Protein AF-A0A319ENQ8-F1 (afdb_monomer_lite)

Radius of gyration: 25.66 Å; chains: 1; bounding box: 66×49×74 Å

pLDDT: mean 70.62, std 22.31, range [26.94, 97.75]

Foldseek 3Di:
DDDDPDPFLAFAQQWFAALLQAIEGDDPCSSPADVFDKWKFFAADPDAVVVVLVVVDLPPADQDDDDPLGVDDYDPRMFMWTFFFFFASDADDPVLLHRDQFPWFRRSDDDPPHNYHYHDPSGDTWTKIWTAEQDADPVATWIWTFDDADPVSRGTHTHTDDRSRTGGGRQLAGGDRHSVCRVVSSSVSRRCVRHPPSVPDPDDDDDDDDDDDDPPDPVVVVVVVVVVVVVVPPPDLDPVSVVVVVVVLCVVLVNQKDKDWPPDDPPDRTDIFIFHARDDVPDDDDGWGFDDDPDDDTDTDDDDDD

Organism: Aspergillus sclerotiicarbonarius (strain CBS 121057 / IBT 28362) (NCBI:txid1448318)

Secondary structure (DSSP, 8-state):
---------PPPTTEEE-TTS-EEEPPHHHHSS-SSEEEEEEPEESS-HHHHHHHH-TT---S-S--GGGGSPP-TTEEEEEEEEEE-SSPPPTTTT-----SS-TTS---TTS-EEPPBTTBPPEEEEEE-BSS--TT---EEEEEEE-TTT-PEEEEEE-GGG-EE-GGG-----SHHHHHHHHHHHHHHHHBTT-TT-----------PPPP--HHHHHHHHHHHHHHTGGG--SHHHHHHHHHHHHHHTTT-EEEEE----TTS---EEEEE----TT---PPPEEE--SSS--EEEPPPP-

Structure (mmCIF, N/CA/C/O backbone):
data_AF-A0A319ENQ8-F1
#
_entry.id   AF-A0A319ENQ8-F1
#
loop_
_atom_site.group_PDB
_atom_site.id
_atom_site.type_symbol
_atom_site.label_atom_id
_atom_site.label_alt_id
_atom_site.label_comp_id
_atom_site.label_asym_id
_atom_site.label_entity_id
_atom_site.label_seq_id
_atom_site.pdbx_PDB_ins_code
_atom_site.Cartn_x
_atom_site.Cartn_y
_atom_site.Cartn_z
_atom_site.occupancy
_atom_site.B_iso_or_equiv
_atom_site.auth_seq_id
_atom_site.auth_comp_id
_atom_site.auth_asym_id
_atom_site.auth_atom_id
_atom_site.pdbx_PDB_model_num
ATOM 1 N N . MET A 1 1 ? -34.001 20.983 17.537 1.00 36.28 1 MET A N 1
ATOM 2 C CA . MET A 1 1 ? -32.727 20.258 17.738 1.00 36.28 1 MET A CA 1
ATOM 3 C C . MET A 1 1 ? -32.169 19.945 16.361 1.00 36.28 1 MET A C 1
ATOM 5 O O . MET A 1 1 ? -32.690 19.062 15.696 1.00 36.28 1 MET A O 1
ATOM 9 N N . ASN A 1 2 ? -31.210 20.742 15.888 1.00 31.42 2 ASN A N 1
ATOM 10 C CA . ASN A 1 2 ? -30.651 20.592 14.545 1.00 31.42 2 ASN A CA 1
ATOM 11 C C . ASN A 1 2 ? -29.557 19.522 14.578 1.00 31.42 2 ASN A C 1
ATOM 13 O O . ASN A 1 2 ? -28.539 19.697 15.246 1.00 31.42 2 ASN A O 1
ATOM 17 N N . ALA A 1 3 ? -29.782 18.409 13.880 1.00 35.19 3 ALA A N 1
ATOM 18 C CA . ALA A 1 3 ? -28.740 17.433 13.605 1.00 35.19 3 ALA A CA 1
ATOM 19 C C . ALA A 1 3 ? -27.663 18.108 12.744 1.00 35.19 3 ALA A C 1
ATOM 21 O O . ALA A 1 3 ? -27.962 18.618 11.665 1.00 35.19 3 ALA A O 1
ATOM 22 N N . SER A 1 4 ? -26.422 18.148 13.236 1.00 30.72 4 SER A N 1
ATOM 23 C CA . SER A 1 4 ? -25.284 18.604 12.435 1.00 30.72 4 SER A CA 1
ATOM 24 C C . SER A 1 4 ? -25.165 17.737 11.176 1.00 30.72 4 SER A C 1
ATOM 26 O O . SER A 1 4 ? -25.165 16.507 11.298 1.00 30.72 4 SER A O 1
ATOM 28 N N . PRO A 1 5 ? -25.053 18.335 9.978 1.00 39.69 5 PRO A N 1
ATOM 29 C CA . PRO A 1 5 ? -24.856 17.589 8.749 1.00 39.69 5 PRO A CA 1
ATOM 30 C C . PRO A 1 5 ? -23.445 17.003 8.789 1.00 39.69 5 PRO A C 1
ATOM 32 O O . PRO A 1 5 ? -22.471 17.745 8.819 1.00 39.69 5 PRO A O 1
ATOM 35 N N . PHE A 1 6 ? -23.364 15.675 8.887 1.00 42.53 6 PHE A N 1
ATOM 36 C CA . PHE A 1 6 ? -22.196 14.818 8.660 1.00 42.53 6 PHE A CA 1
ATOM 37 C C . PHE A 1 6 ? -20.863 15.557 8.467 1.00 42.53 6 PHE A C 1
ATOM 39 O O . PHE A 1 6 ? -20.368 15.693 7.348 1.00 42.53 6 PHE A O 1
ATOM 46 N N . GLY A 1 7 ? -20.248 15.990 9.572 1.00 47.06 7 GLY A N 1
ATOM 47 C CA . GLY A 1 7 ? -18.825 16.304 9.558 1.00 47.06 7 GLY A CA 1
ATOM 48 C C . GLY A 1 7 ? -18.102 15.053 9.073 1.00 47.06 7 GLY A C 1
ATOM 49 O O . GLY A 1 7 ? -18.253 13.990 9.680 1.00 47.06 7 GLY A O 1
ATOM 50 N N . ALA A 1 8 ? -17.402 15.146 7.940 1.00 59.88 8 ALA A N 1
ATOM 51 C CA . ALA A 1 8 ? -16.636 14.031 7.402 1.00 59.88 8 ALA A CA 1
ATOM 52 C C . ALA A 1 8 ? -15.743 13.490 8.524 1.00 59.88 8 ALA A C 1
ATOM 54 O O . ALA A 1 8 ? -14.913 14.221 9.065 1.00 59.88 8 ALA A O 1
ATOM 55 N N . ALA A 1 9 ? -15.983 12.246 8.941 1.00 70.81 9 ALA A N 1
ATOM 56 C CA . ALA A 1 9 ? -15.353 11.715 10.138 1.00 70.81 9 ALA A CA 1
ATOM 57 C C . ALA A 1 9 ? -13.827 11.710 9.960 1.00 70.81 9 ALA A C 1
ATOM 59 O O . ALA A 1 9 ? -13.297 11.004 9.096 1.00 70.81 9 ALA A O 1
ATOM 60 N N . VAL A 1 10 ? -13.140 12.525 10.764 1.00 87.19 10 VAL A N 1
ATOM 61 C CA . VAL A 1 10 ? -11.690 12.720 10.682 1.00 87.19 10 VAL A CA 1
ATOM 62 C C . VAL A 1 10 ? -10.995 11.397 10.994 1.00 87.19 10 VAL A C 1
ATOM 64 O O . VAL A 1 10 ? -11.241 10.776 12.027 1.00 87.19 10 VAL A O 1
ATOM 67 N N . GLN A 1 11 ? -10.146 10.942 10.074 1.00 92.56 11 GLN A N 1
ATOM 68 C CA . GLN A 1 11 ? -9.366 9.719 10.244 1.00 92.56 11 GLN A CA 1
ATOM 69 C C . GLN A 1 11 ? -8.150 9.998 11.138 1.00 92.56 11 GLN A C 1
ATOM 71 O O . GLN A 1 11 ? -7.450 10.993 10.948 1.00 92.56 11 GLN A O 1
ATOM 76 N N . LEU A 1 12 ? -7.872 9.098 12.083 1.00 93.25 12 LEU A N 1
ATOM 77 C CA . LEU A 1 12 ? -6.692 9.151 12.943 1.00 93.25 12 LEU A CA 1
ATOM 78 C C . LEU A 1 12 ? -5.420 9.029 12.098 1.00 93.25 12 LEU A C 1
ATOM 80 O O . LEU A 1 12 ? -5.236 8.015 11.424 1.00 93.25 12 LEU A O 1
ATOM 84 N N . GLN A 1 13 ? -4.561 10.046 12.161 1.00 94.50 13 GLN A N 1
ATOM 85 C CA . GLN A 1 13 ? -3.322 10.136 11.378 1.00 94.50 13 GLN A CA 1
ATOM 86 C C . GLN A 1 13 ? -2.173 9.327 11.996 1.00 94.50 13 GLN A C 1
ATOM 88 O O . GLN A 1 13 ? -1.357 8.774 11.271 1.00 94.50 13 GLN A O 1
ATOM 93 N N . ASP A 1 14 ? -2.154 9.173 13.324 1.00 95.44 14 ASP A N 1
ATOM 94 C CA . ASP A 1 14 ? -1.111 8.427 14.052 1.00 95.44 14 ASP A CA 1
ATOM 95 C C . ASP A 1 14 ? -1.234 6.898 13.935 1.00 95.44 14 ASP A C 1
ATOM 97 O O . ASP A 1 14 ? -0.433 6.152 14.506 1.00 95.44 14 ASP A O 1
ATOM 101 N N . TYR A 1 15 ? -2.258 6.423 13.225 1.00 95.94 15 TYR A N 1
ATOM 102 C CA . TYR A 1 15 ? -2.591 5.012 13.105 1.00 95.94 15 TYR A CA 1
ATOM 103 C C . TYR A 1 15 ? -2.879 4.633 11.654 1.00 95.94 15 TYR A C 1
ATOM 105 O O . TYR A 1 15 ? -3.560 5.343 10.909 1.00 95.94 15 TYR A O 1
ATOM 113 N N . ALA A 1 16 ? -2.427 3.444 11.281 1.00 96.06 16 ALA A N 1
ATOM 114 C CA . ALA A 1 16 ? -2.888 2.746 10.095 1.00 96.06 16 ALA A CA 1
ATOM 115 C C . ALA A 1 16 ? -3.881 1.647 10.491 1.00 96.06 16 ALA A C 1
ATOM 117 O O . ALA A 1 16 ? -3.827 1.131 11.607 1.00 96.06 16 ALA A O 1
ATOM 118 N N . PHE A 1 17 ? -4.804 1.294 9.598 1.00 95.25 17 PHE A N 1
ATOM 119 C CA . PHE A 1 17 ? -5.836 0.298 9.897 1.00 95.25 17 PHE A CA 1
ATOM 120 C C . PHE A 1 17 ? -5.967 -0.734 8.793 1.00 95.25 17 PHE A C 1
ATOM 122 O O . PHE A 1 17 ? -5.908 -0.395 7.613 1.00 95.25 17 PHE A O 1
ATOM 129 N N . THR A 1 18 ? -6.213 -1.983 9.175 1.00 95.06 18 THR A N 1
ATOM 130 C CA . THR A 1 18 ? -6.628 -3.011 8.220 1.00 95.06 18 THR A CA 1
ATOM 131 C C . THR A 1 18 ? -8.081 -2.833 7.812 1.00 95.06 18 THR A C 1
ATOM 133 O O . THR A 1 18 ? -8.891 -2.247 8.541 1.00 95.06 18 THR A O 1
ATOM 136 N N . VAL A 1 19 ? -8.456 -3.432 6.679 1.00 93.00 19 VAL A N 1
ATOM 137 C CA . VAL A 1 19 ? -9.868 -3.545 6.280 1.00 93.00 19 VAL A CA 1
ATOM 138 C C . VAL A 1 19 ? -10.697 -4.306 7.308 1.00 93.00 19 VAL A C 1
ATOM 140 O O . VAL A 1 19 ? -11.909 -4.141 7.311 1.00 93.00 19 VAL A O 1
ATOM 143 N N . GLY A 1 20 ? -10.075 -5.088 8.200 1.00 90.56 20 GLY A N 1
ATOM 144 C CA . GLY A 1 20 ? -10.711 -5.774 9.327 1.00 90.56 20 GLY A CA 1
ATOM 145 C C . GLY A 1 20 ? -10.953 -4.887 10.552 1.00 90.56 20 GLY A C 1
ATOM 146 O O . GLY A 1 20 ? -11.823 -5.212 11.354 1.00 90.56 20 GLY A O 1
ATOM 147 N N . GLY A 1 21 ? -10.296 -3.726 10.653 1.00 90.69 21 GLY A N 1
ATOM 148 C CA . GLY A 1 21 ? -10.431 -2.795 11.781 1.00 90.69 21 GLY A CA 1
ATOM 149 C C . GLY A 1 21 ? -9.363 -2.950 12.868 1.00 90.69 21 GLY A C 1
ATOM 150 O O . GLY A 1 21 ? -9.523 -2.403 13.957 1.00 90.69 21 GLY A O 1
ATOM 151 N N . VAL A 1 22 ? -8.278 -3.676 12.586 1.00 91.50 22 VAL A N 1
ATOM 152 C CA . VAL A 1 22 ? -7.098 -3.743 13.462 1.00 91.50 22 VAL A CA 1
ATOM 153 C C . VAL A 1 22 ? -6.257 -2.493 13.231 1.00 91.50 22 VAL A C 1
ATOM 155 O O . VAL A 1 22 ? -6.009 -2.131 12.082 1.00 91.50 22 VAL A O 1
ATOM 158 N N . ALA A 1 23 ? -5.824 -1.842 14.305 1.00 93.69 23 ALA A N 1
ATOM 159 C CA . ALA A 1 23 ? -4.981 -0.657 14.243 1.00 93.69 23 ALA A CA 1
ATOM 160 C C . ALA A 1 23 ? -3.498 -1.031 14.358 1.00 93.69 23 ALA A C 1
ATOM 162 O O . ALA A 1 23 ? -3.132 -1.948 15.093 1.00 93.69 23 ALA A O 1
ATOM 163 N N . TYR A 1 24 ? -2.641 -0.274 13.688 1.00 94.44 24 TYR A N 1
ATOM 164 C CA . TYR A 1 24 ? -1.196 -0.268 13.873 1.00 94.44 24 TYR A CA 1
ATOM 165 C C . TYR A 1 24 ? -0.763 1.161 14.177 1.00 94.44 24 TYR A C 1
ATOM 167 O O . TYR A 1 24 ? -1.067 2.078 13.411 1.00 94.44 24 TYR A O 1
ATOM 175 N N . ARG A 1 25 ? -0.095 1.361 15.314 1.00 95.19 25 ARG A N 1
ATOM 176 C CA . ARG A 1 25 ? 0.450 2.663 15.703 1.00 95.19 25 ARG A CA 1
ATOM 177 C C . ARG A 1 25 ? 1.664 2.970 14.832 1.00 95.19 25 ARG A C 1
ATOM 179 O O . ARG A 1 25 ? 2.559 2.142 14.724 1.00 95.19 25 ARG A O 1
ATOM 186 N N . LEU A 1 26 ? 1.691 4.149 14.221 1.00 93.69 26 LEU A N 1
ATOM 187 C CA . LEU A 1 26 ? 2.782 4.547 13.339 1.00 93.69 26 LEU A CA 1
ATOM 188 C C . LEU A 1 26 ? 4.009 5.021 14.125 1.00 93.69 26 LEU A C 1
ATOM 190 O O . LEU A 1 26 ? 3.883 5.736 15.122 1.00 93.69 26 LEU A O 1
ATOM 194 N N . ASP A 1 27 ? 5.188 4.653 13.630 1.00 90.62 27 ASP A N 1
ATOM 195 C CA . ASP A 1 27 ? 6.467 5.252 14.012 1.00 90.62 27 ASP A CA 1
ATOM 196 C C . ASP A 1 27 ? 6.566 6.700 13.514 1.00 90.62 27 ASP A C 1
ATOM 198 O O . ASP A 1 27 ? 5.915 7.082 12.539 1.00 90.62 27 ASP A O 1
ATOM 202 N N . ASP A 1 28 ? 7.413 7.516 14.140 1.00 89.19 28 ASP A N 1
ATOM 203 C CA . ASP A 1 28 ? 7.519 8.941 13.794 1.00 89.19 28 ASP A CA 1
ATOM 204 C C . ASP A 1 28 ? 7.990 9.169 12.348 1.00 89.19 28 ASP A C 1
ATOM 206 O O . ASP A 1 28 ? 7.490 10.071 11.674 1.00 89.19 28 ASP A O 1
ATOM 210 N N . CYS A 1 29 ? 8.843 8.286 11.814 1.00 87.06 29 CYS A N 1
ATOM 211 C CA . CYS A 1 29 ? 9.248 8.320 10.406 1.00 87.06 29 CYS A CA 1
ATOM 212 C C . CYS A 1 29 ? 8.076 8.083 9.434 1.00 87.06 29 CYS A C 1
ATOM 214 O O . CYS A 1 29 ? 8.075 8.621 8.328 1.00 87.06 29 CYS A O 1
ATOM 216 N N . LEU A 1 30 ? 7.060 7.316 9.846 1.00 90.31 30 LEU A N 1
ATOM 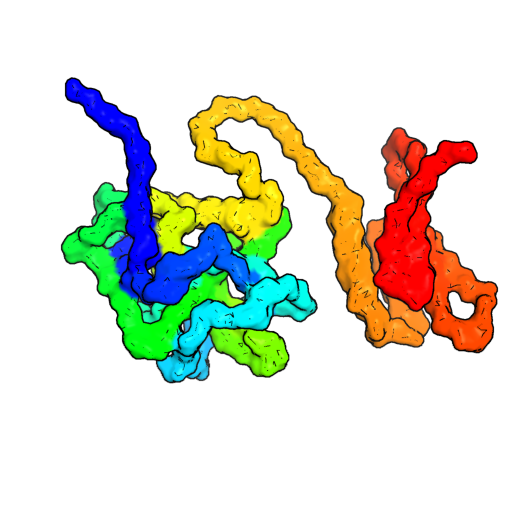217 C CA . LEU A 1 30 ? 5.849 7.058 9.064 1.00 90.31 30 LEU A CA 1
ATOM 218 C C . LEU A 1 30 ? 4.833 8.191 9.184 1.00 90.31 30 LEU A C 1
ATOM 220 O O . LEU A 1 30 ? 4.076 8.417 8.244 1.00 90.31 30 LEU A O 1
ATOM 224 N N . LYS A 1 31 ? 4.805 8.896 10.320 1.00 90.44 31 LYS A N 1
ATOM 225 C CA . LYS A 1 31 ? 3.931 10.062 10.529 1.00 90.44 31 LYS A CA 1
ATOM 226 C C . LYS A 1 31 ? 4.393 11.279 9.733 1.00 90.44 31 LYS A C 1
ATOM 228 O O . LYS A 1 31 ? 3.566 12.023 9.224 1.00 90.44 31 LYS A O 1
ATOM 233 N N . GLN A 1 32 ? 5.706 11.475 9.627 1.00 88.25 32 GLN A N 1
ATOM 234 C CA . GLN A 1 32 ? 6.315 12.639 8.970 1.00 88.25 32 GLN A CA 1
ATOM 235 C C . GLN A 1 32 ? 6.523 12.455 7.460 1.00 88.25 32 GLN A C 1
ATOM 237 O O . GLN A 1 32 ? 7.103 13.315 6.798 1.00 88.25 32 GLN A O 1
ATOM 242 N N . ARG A 1 33 ? 6.089 11.325 6.898 1.00 89.81 33 ARG A N 1
ATOM 243 C CA . ARG A 1 33 ? 6.260 11.039 5.473 1.00 89.81 33 ARG A CA 1
ATOM 244 C C . ARG A 1 33 ? 5.483 12.047 4.600 1.00 89.81 33 ARG A C 1
ATOM 246 O O . ARG A 1 33 ? 4.416 12.518 5.002 1.00 89.81 33 ARG A O 1
ATOM 253 N N . PRO A 1 34 ? 5.935 12.306 3.362 1.00 90.25 34 PRO A N 1
ATOM 254 C CA . PRO A 1 34 ? 5.147 13.070 2.400 1.00 90.25 34 PRO A CA 1
ATOM 255 C C . PRO A 1 34 ? 3.846 12.339 2.028 1.00 90.25 34 PRO A C 1
ATOM 257 O O . PRO A 1 34 ? 3.761 11.107 2.069 1.00 90.25 34 PRO A O 1
ATOM 260 N N . THR A 1 35 ? 2.827 13.109 1.646 1.00 89.56 35 THR A N 1
ATOM 261 C CA . THR A 1 35 ? 1.536 12.590 1.172 1.00 89.56 35 THR A CA 1
ATOM 262 C C . THR A 1 35 ? 1.168 13.255 -0.163 1.00 89.56 35 THR A C 1
ATOM 264 O O . THR A 1 35 ? 0.933 14.462 -0.165 1.00 89.56 35 THR A O 1
ATOM 267 N N . PRO A 1 36 ? 1.086 12.510 -1.285 1.00 90.75 36 PRO A N 1
ATOM 268 C CA . PRO A 1 36 ? 1.422 11.090 -1.419 1.00 90.75 36 PRO A CA 1
ATOM 269 C C . PRO A 1 36 ? 2.936 10.838 -1.315 1.00 90.75 36 PRO A C 1
ATOM 271 O O . PRO A 1 36 ? 3.750 11.680 -1.690 1.00 90.75 36 PRO A O 1
ATOM 274 N N . MET A 1 37 ? 3.319 9.651 -0.839 1.00 93.44 37 MET A N 1
ATOM 275 C CA . MET A 1 37 ? 4.702 9.176 -0.917 1.00 93.44 37 MET A CA 1
ATOM 276 C C . MET A 1 37 ? 4.864 8.324 -2.174 1.00 93.44 37 MET A C 1
ATOM 278 O O . MET A 1 37 ? 4.164 7.323 -2.342 1.00 93.44 37 MET A O 1
ATOM 282 N N . LEU A 1 38 ? 5.794 8.721 -3.039 1.00 94.94 38 LEU A N 1
ATOM 283 C CA . LEU A 1 38 ? 6.109 8.026 -4.283 1.00 94.94 38 LEU A CA 1
ATOM 284 C C . LEU A 1 38 ? 7.450 7.314 -4.159 1.00 94.94 38 LEU A C 1
ATOM 286 O O . LEU A 1 38 ? 8.387 7.864 -3.584 1.00 94.94 38 LEU A O 1
ATOM 290 N N . VAL A 1 39 ? 7.531 6.108 -4.713 1.00 95.56 39 VAL A N 1
ATOM 291 C CA . VAL A 1 39 ? 8.753 5.298 -4.718 1.00 95.56 39 VAL A CA 1
ATOM 292 C C . VAL A 1 39 ? 8.910 4.579 -6.051 1.00 95.56 39 VAL A C 1
ATOM 294 O O . VAL A 1 39 ? 7.933 4.124 -6.645 1.00 95.56 39 VAL A O 1
ATOM 297 N N . THR A 1 40 ? 10.146 4.447 -6.504 1.00 96.06 40 THR A N 1
ATOM 298 C CA . THR A 1 40 ? 10.532 3.587 -7.619 1.00 96.06 40 THR A CA 1
ATOM 299 C C . THR A 1 40 ? 11.090 2.285 -7.063 1.00 96.06 40 THR A C 1
ATOM 301 O O . THR A 1 40 ? 11.927 2.286 -6.164 1.00 96.06 40 THR A O 1
ATOM 304 N N . ALA A 1 41 ? 10.600 1.165 -7.582 1.00 95.88 41 ALA A N 1
ATOM 305 C CA . ALA A 1 41 ? 11.016 -0.171 -7.179 1.00 95.88 41 ALA A CA 1
ATOM 306 C C . ALA A 1 41 ? 11.130 -1.077 -8.412 1.00 95.88 41 ALA A C 1
ATOM 308 O O . ALA A 1 41 ? 10.707 -0.708 -9.513 1.00 95.88 41 ALA A O 1
ATOM 309 N N . SER A 1 42 ? 11.695 -2.270 -8.236 1.00 93.81 42 SER A N 1
ATOM 310 C CA . SER A 1 42 ? 11.680 -3.294 -9.281 1.00 93.81 42 SER A CA 1
ATOM 311 C C . SER A 1 42 ? 10.241 -3.603 -9.711 1.00 93.81 42 SER A C 1
ATOM 313 O O . SER A 1 42 ? 9.284 -3.449 -8.941 1.00 93.81 42 SER A O 1
ATOM 315 N N . SER A 1 43 ? 10.074 -4.030 -10.961 1.00 89.31 43 SER A N 1
ATOM 316 C CA . SER A 1 43 ? 8.775 -4.486 -11.460 1.00 89.31 43 SER A CA 1
ATOM 317 C C . SER A 1 43 ? 8.217 -5.624 -10.595 1.00 89.31 43 SER A C 1
ATOM 319 O O . SER A 1 43 ? 8.991 -6.331 -9.940 1.00 89.31 43 SER A O 1
ATOM 321 N N . PRO A 1 44 ? 6.886 -5.816 -10.578 1.00 88.00 44 PRO A N 1
ATOM 322 C CA . PRO A 1 44 ? 6.253 -6.836 -9.757 1.00 88.00 44 PRO A CA 1
ATOM 323 C C . PRO A 1 44 ? 6.852 -8.227 -9.963 1.00 88.00 44 PRO A C 1
ATOM 325 O O . PRO A 1 44 ? 6.945 -8.715 -11.089 1.00 88.00 44 PRO A O 1
ATOM 328 N N . SER A 1 45 ? 7.205 -8.879 -8.860 1.00 83.19 45 SER A N 1
ATOM 329 C CA . SER A 1 45 ? 7.576 -10.288 -8.842 1.00 83.19 45 SER A CA 1
ATOM 330 C C . SER A 1 45 ? 6.325 -11.166 -8.890 1.00 83.19 45 SER A C 1
ATOM 332 O O . SER A 1 45 ? 5.294 -10.847 -8.291 1.00 83.19 45 SER A O 1
ATOM 334 N N . SER A 1 46 ? 6.423 -12.307 -9.573 1.00 76.94 46 SER A N 1
ATOM 335 C CA . SER A 1 46 ? 5.403 -13.361 -9.529 1.00 76.94 46 SER A CA 1
ATOM 336 C C . SER A 1 46 ? 5.383 -14.110 -8.193 1.00 76.94 46 SER A C 1
ATOM 338 O O . SER A 1 46 ? 4.411 -14.801 -7.896 1.00 76.94 46 SER A O 1
ATOM 340 N N . THR A 1 47 ? 6.438 -13.991 -7.383 1.00 80.50 47 THR A N 1
ATOM 341 C CA . THR A 1 47 ? 6.547 -14.662 -6.085 1.00 80.50 47 THR A CA 1
ATOM 342 C C . THR A 1 47 ? 5.661 -13.973 -5.050 1.00 80.50 47 THR A C 1
ATOM 344 O O . THR A 1 47 ? 5.780 -12.766 -4.821 1.00 80.50 47 THR A O 1
ATOM 347 N N . SER A 1 48 ? 4.800 -14.737 -4.375 1.00 78.31 48 SER A N 1
ATOM 348 C CA . SER A 1 48 ? 3.981 -14.224 -3.271 1.00 78.31 48 SER A CA 1
ATOM 349 C C . SER A 1 48 ? 4.840 -13.720 -2.113 1.00 78.31 48 SER A C 1
ATOM 351 O O . SER A 1 48 ? 5.867 -14.318 -1.791 1.00 78.31 48 SER A O 1
ATOM 353 N N . TRP A 1 49 ? 4.386 -12.670 -1.432 1.00 81.00 49 TRP A N 1
ATOM 354 C CA . TRP A 1 49 ? 5.119 -12.088 -0.306 1.00 81.00 49 TRP A CA 1
ATOM 355 C C . TRP A 1 49 ? 5.283 -13.041 0.897 1.00 81.00 49 TRP A C 1
ATOM 357 O O . TRP A 1 49 ? 6.303 -12.978 1.575 1.00 81.00 49 TRP A O 1
ATOM 367 N N . THR A 1 50 ? 4.322 -13.942 1.149 1.00 77.31 50 THR A N 1
ATOM 368 C CA . THR A 1 50 ? 4.393 -14.936 2.237 1.00 77.31 50 THR A CA 1
ATOM 369 C C . THR A 1 50 ? 5.545 -15.908 2.024 1.00 77.31 50 THR A C 1
ATOM 371 O O . THR A 1 50 ? 6.396 -16.032 2.898 1.00 77.31 50 THR A O 1
ATOM 374 N N . ALA A 1 51 ? 5.631 -16.502 0.829 1.00 77.50 51 ALA A N 1
ATOM 375 C CA . ALA A 1 51 ? 6.755 -17.356 0.442 1.00 77.50 51 ALA A CA 1
ATOM 376 C C . ALA A 1 51 ? 8.096 -16.620 0.599 1.00 77.50 51 ALA A C 1
ATOM 378 O O . ALA A 1 51 ? 9.069 -17.175 1.100 1.00 77.50 51 ALA A O 1
ATOM 379 N N . ARG A 1 52 ? 8.139 -15.326 0.251 1.00 77.38 52 ARG A N 1
ATOM 380 C CA . ARG A 1 52 ? 9.360 -14.532 0.407 1.00 77.38 52 ARG A CA 1
ATOM 381 C C . ARG A 1 52 ? 9.735 -14.280 1.870 1.00 77.38 52 ARG A C 1
ATOM 383 O O . ARG A 1 52 ? 10.919 -14.252 2.192 1.00 77.38 52 ARG A O 1
ATOM 390 N N . LEU A 1 53 ? 8.766 -14.083 2.761 1.00 75.75 53 LEU A N 1
ATOM 391 C CA . LEU A 1 53 ? 9.042 -13.881 4.187 1.00 75.75 53 LEU A CA 1
ATOM 392 C C . LEU A 1 53 ? 9.648 -15.120 4.848 1.00 75.75 53 LEU A C 1
ATOM 394 O O . LEU A 1 53 ? 10.561 -14.977 5.661 1.00 75.75 53 LEU A O 1
ATOM 398 N N . GLU A 1 54 ? 9.182 -16.310 4.467 1.00 76.69 54 GLU A N 1
ATOM 399 C CA . GLU A 1 54 ? 9.748 -17.581 4.931 1.00 76.69 54 GLU A CA 1
ATOM 400 C C . GLU A 1 54 ? 11.222 -17.726 4.519 1.00 76.69 54 GLU A C 1
ATOM 402 O O . GLU A 1 54 ? 12.049 -18.157 5.320 1.00 76.69 54 GLU A O 1
ATOM 407 N N . GLU A 1 55 ? 11.582 -17.281 3.312 1.00 73.81 55 GLU A N 1
ATOM 408 C CA . GLU A 1 55 ? 12.965 -17.306 2.814 1.00 73.81 55 GLU A CA 1
ATOM 409 C C . GLU A 1 55 ? 13.882 -16.257 3.465 1.00 73.81 55 GLU A C 1
ATOM 411 O O . GLU A 1 55 ? 15.079 -16.484 3.652 1.00 73.81 55 GLU A O 1
ATOM 416 N N . VAL A 1 56 ? 13.355 -15.062 3.745 1.00 67.94 56 VAL A N 1
ATOM 417 C CA . VAL A 1 56 ? 14.155 -13.913 4.201 1.00 67.94 56 VAL A CA 1
ATOM 418 C C . VAL A 1 56 ? 14.458 -13.989 5.703 1.00 67.94 56 VAL A C 1
ATOM 420 O O . VAL A 1 56 ? 15.512 -13.503 6.126 1.00 67.94 56 VAL A O 1
ATOM 423 N N . GLY A 1 57 ? 13.595 -14.642 6.488 1.00 63.47 57 GLY A N 1
ATOM 424 C CA . GLY A 1 57 ? 13.740 -14.788 7.938 1.00 63.47 57 GLY A CA 1
ATOM 425 C C . GLY A 1 57 ? 13.486 -13.487 8.717 1.00 63.47 57 GLY A C 1
ATOM 426 O O . GLY A 1 57 ? 13.547 -12.382 8.177 1.00 63.47 57 GLY A O 1
ATOM 427 N N . SER A 1 58 ? 13.211 -13.607 10.022 1.00 60.31 58 SER A N 1
ATOM 428 C CA . SER A 1 58 ? 12.794 -12.508 10.919 1.00 60.31 58 SER A CA 1
ATOM 429 C C . SER A 1 58 ? 13.813 -11.372 11.115 1.00 60.31 58 SER A C 1
ATOM 431 O O . SER A 1 58 ? 13.475 -10.339 11.710 1.00 60.31 58 SER A O 1
ATOM 433 N N . ASP A 1 59 ? 15.052 -11.573 10.666 1.00 60.78 59 ASP A N 1
ATOM 434 C CA . ASP A 1 59 ? 16.221 -10.778 11.068 1.00 60.78 59 ASP A CA 1
ATOM 435 C C . ASP A 1 59 ? 16.669 -9.770 10.006 1.00 60.78 59 ASP A C 1
ATOM 437 O O . ASP A 1 59 ? 17.513 -8.919 10.270 1.00 60.78 59 ASP A O 1
ATOM 441 N N . LYS A 1 60 ? 16.062 -9.804 8.815 1.00 66.62 60 LYS A N 1
ATOM 442 C CA . LYS A 1 60 ? 16.352 -8.870 7.714 1.00 66.62 60 LYS A CA 1
ATOM 443 C C . LYS A 1 60 ? 15.294 -7.772 7.581 1.00 66.62 60 LYS A C 1
ATOM 445 O O . LYS A 1 60 ? 14.978 -7.340 6.471 1.00 66.62 60 LYS A O 1
ATOM 450 N N . ALA A 1 61 ? 14.730 -7.329 8.703 1.00 66.75 61 ALA A N 1
ATOM 451 C CA . ALA A 1 61 ? 13.815 -6.196 8.697 1.00 66.75 61 ALA A CA 1
ATOM 452 C C . ALA A 1 61 ? 14.528 -4.947 8.142 1.00 66.75 61 ALA A C 1
ATOM 454 O O . ALA A 1 61 ? 15.704 -4.721 8.446 1.00 66.75 61 ALA A O 1
ATOM 455 N N . PRO A 1 62 ? 13.855 -4.128 7.318 1.00 69.56 62 PRO A N 1
ATOM 456 C CA . PRO A 1 62 ? 14.455 -2.903 6.821 1.00 69.56 62 PRO A CA 1
ATOM 457 C C . PRO A 1 62 ? 14.777 -1.957 7.982 1.00 69.56 62 PRO A C 1
ATOM 459 O O . PRO A 1 62 ? 13.986 -1.781 8.907 1.00 69.56 62 PRO A O 1
ATOM 462 N N . THR A 1 63 ? 15.942 -1.320 7.906 1.00 64.69 63 THR A N 1
ATOM 463 C CA . THR A 1 63 ? 16.404 -0.334 8.895 1.00 64.69 63 THR A CA 1
ATOM 464 C C . THR A 1 63 ? 16.115 1.106 8.479 1.00 64.69 63 THR A C 1
ATOM 466 O O . THR A 1 63 ? 16.065 1.983 9.332 1.00 64.69 63 THR A O 1
ATOM 469 N N . ASN A 1 64 ? 15.861 1.345 7.185 1.00 74.44 64 ASN A N 1
ATOM 470 C CA . ASN A 1 64 ? 15.593 2.669 6.619 1.00 74.44 64 ASN A CA 1
ATOM 471 C C . ASN A 1 64 ? 14.288 2.684 5.813 1.00 74.44 64 ASN A C 1
ATOM 473 O O . ASN A 1 64 ? 14.077 1.821 4.957 1.00 74.44 64 ASN A O 1
ATOM 477 N N . PHE A 1 65 ? 13.449 3.695 6.064 1.00 75.38 65 PHE A N 1
ATOM 478 C CA . PHE A 1 65 ? 12.129 3.851 5.440 1.00 75.38 65 PHE A CA 1
ATOM 479 C C . PHE A 1 65 ? 12.150 4.586 4.088 1.00 75.38 65 PHE A C 1
ATOM 481 O O . PHE A 1 65 ? 11.351 4.279 3.204 1.00 75.38 65 PHE A O 1
ATOM 488 N N . SER A 1 66 ? 13.053 5.556 3.925 1.00 78.69 66 SER A N 1
ATOM 489 C CA . SER A 1 66 ? 13.246 6.319 2.687 1.00 78.69 66 SER A CA 1
ATOM 490 C C . SER A 1 66 ? 14.675 6.132 2.200 1.00 78.69 66 SER A C 1
ATOM 492 O O . SER A 1 66 ? 15.604 6.105 3.010 1.00 78.69 66 SER A O 1
ATOM 494 N N . ARG A 1 67 ? 14.838 5.973 0.886 1.00 83.19 67 ARG A N 1
ATOM 495 C CA . ARG A 1 67 ? 16.128 5.738 0.238 1.00 83.19 67 ARG A CA 1
ATOM 496 C C . ARG A 1 67 ? 16.272 6.662 -0.970 1.00 83.19 67 ARG A C 1
ATOM 498 O O . ARG A 1 67 ? 15.303 6.787 -1.720 1.00 83.19 67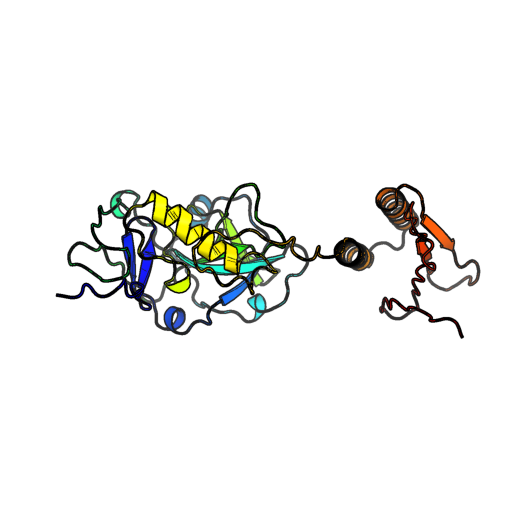 ARG A O 1
ATOM 505 N N . PRO A 1 68 ? 17.430 7.310 -1.172 1.00 86.50 68 PRO A N 1
ATOM 506 C CA . PRO A 1 68 ? 17.653 8.177 -2.329 1.00 86.50 68 PRO A CA 1
ATOM 507 C C . PRO A 1 68 ? 17.432 7.471 -3.673 1.00 86.50 68 PRO A C 1
ATOM 509 O O . PRO A 1 68 ? 16.877 8.060 -4.597 1.00 86.50 68 PRO A O 1
ATOM 512 N N . GLU A 1 69 ? 17.797 6.192 -3.770 1.00 89.62 69 GLU A N 1
ATOM 513 C CA . GLU A 1 69 ? 17.697 5.383 -4.990 1.00 89.62 69 GLU A CA 1
ATOM 514 C C . GLU A 1 69 ? 16.247 5.207 -5.463 1.00 89.62 69 GLU A C 1
ATOM 516 O O . GLU A 1 69 ? 15.983 5.074 -6.655 1.00 89.62 69 GLU A O 1
ATOM 521 N N . GLU A 1 70 ? 15.289 5.259 -4.539 1.00 92.25 70 GLU A N 1
ATOM 522 C CA . GLU A 1 70 ? 13.864 5.073 -4.822 1.00 92.25 70 GLU A CA 1
ATOM 523 C C . GLU A 1 70 ? 13.168 6.373 -5.251 1.00 92.25 70 GLU A C 1
ATOM 525 O O . GLU A 1 70 ? 11.990 6.347 -5.600 1.00 92.25 70 GLU A O 1
ATOM 530 N N . GLN A 1 71 ? 13.864 7.515 -5.222 1.00 90.00 71 GLN A N 1
ATOM 531 C CA . GLN A 1 71 ? 13.292 8.827 -5.558 1.00 90.00 71 GLN A CA 1
ATOM 532 C C . GLN A 1 71 ? 13.384 9.156 -7.057 1.00 90.00 71 GLN A C 1
ATOM 534 O O . GLN A 1 71 ? 12.772 10.120 -7.518 1.00 90.00 71 GLN A O 1
ATOM 539 N N . GLY A 1 72 ? 14.143 8.366 -7.823 1.00 88.25 72 GLY A N 1
ATOM 540 C CA . GLY A 1 72 ? 14.348 8.564 -9.257 1.00 88.25 72 GLY A CA 1
ATOM 541 C C . GLY A 1 72 ? 13.156 8.153 -10.126 1.00 88.25 72 GLY A C 1
ATOM 542 O O . GLY A 1 72 ? 12.215 7.500 -9.674 1.00 88.25 72 GLY A O 1
ATOM 543 N N . ASN A 1 73 ? 13.209 8.512 -11.410 1.00 89.75 73 ASN A N 1
ATOM 544 C CA . ASN A 1 73 ? 12.269 7.999 -12.408 1.00 89.75 73 ASN A CA 1
ATOM 545 C C . ASN A 1 73 ? 12.546 6.512 -12.698 1.00 89.75 73 ASN A C 1
ATOM 547 O O . ASN A 1 73 ? 13.710 6.108 -12.682 1.00 89.75 73 ASN A O 1
ATOM 551 N N . PRO A 1 74 ? 11.508 5.702 -12.978 1.00 93.06 74 PRO A N 1
ATOM 552 C CA . PRO A 1 74 ? 11.693 4.284 -13.261 1.00 93.06 74 PRO A CA 1
ATOM 553 C C . PRO A 1 74 ? 12.491 4.075 -14.553 1.00 93.06 74 PRO A C 1
ATOM 555 O O . PRO A 1 74 ? 12.151 4.626 -15.599 1.00 93.06 74 PRO A O 1
ATOM 558 N N . GLY A 1 75 ? 13.544 3.263 -14.469 1.00 91.56 75 GLY A N 1
ATOM 559 C CA . GLY A 1 75 ? 14.279 2.732 -15.615 1.00 91.56 75 GLY A CA 1
ATOM 560 C C . GLY A 1 75 ? 13.707 1.407 -16.135 1.00 91.56 75 GLY A C 1
ATOM 561 O O . GLY A 1 75 ? 12.617 0.974 -15.758 1.00 91.56 75 GLY A O 1
ATOM 562 N N . TYR A 1 76 ? 14.473 0.724 -16.991 1.00 89.50 76 TYR A N 1
ATOM 563 C CA . TYR A 1 76 ? 14.083 -0.585 -17.523 1.00 89.50 76 TYR A CA 1
ATOM 564 C C . TYR A 1 76 ? 13.894 -1.617 -16.403 1.00 89.50 76 TYR A C 1
ATOM 566 O O . TYR A 1 76 ? 14.730 -1.747 -15.508 1.00 89.50 76 TYR A O 1
ATOM 574 N N . GLY A 1 77 ? 12.783 -2.357 -16.452 1.00 90.44 77 GLY A N 1
ATOM 575 C CA . GLY A 1 77 ? 12.439 -3.348 -15.430 1.00 90.44 77 GLY A CA 1
ATOM 576 C C . GLY A 1 77 ? 12.029 -2.747 -14.081 1.00 90.44 77 GLY A C 1
ATOM 577 O O . GLY A 1 77 ? 11.857 -3.492 -13.116 1.00 90.44 77 GLY A O 1
ATOM 578 N N . GLN A 1 78 ? 11.821 -1.433 -13.994 1.00 94.50 78 GLN A N 1
ATOM 579 C CA . GLN A 1 78 ? 11.379 -0.734 -12.788 1.00 94.50 78 GLN A CA 1
ATOM 580 C C . GLN A 1 78 ? 9.996 -0.122 -13.005 1.00 94.50 78 GLN A C 1
ATOM 582 O O . GLN A 1 78 ? 9.575 0.127 -14.133 1.00 94.50 78 GLN A O 1
ATOM 587 N N . ALA A 1 79 ? 9.291 0.146 -11.913 1.00 94.50 79 ALA A N 1
ATOM 588 C CA . ALA A 1 79 ? 8.010 0.830 -11.945 1.00 94.50 79 ALA A CA 1
ATOM 589 C C . ALA A 1 79 ? 7.929 1.864 -10.824 1.00 94.50 79 ALA A C 1
ATOM 591 O O . ALA A 1 79 ? 8.607 1.758 -9.797 1.00 94.50 79 ALA A O 1
ATOM 592 N N . ARG A 1 80 ? 7.085 2.875 -11.039 1.00 95.88 80 ARG A N 1
ATOM 593 C CA . ARG A 1 80 ? 6.763 3.880 -10.030 1.00 95.88 80 ARG A CA 1
ATOM 594 C C . ARG A 1 80 ? 5.516 3.446 -9.275 1.00 95.88 80 ARG A C 1
ATOM 596 O O . ARG A 1 80 ? 4.550 2.972 -9.872 1.00 95.88 80 ARG A O 1
ATOM 603 N N . TYR A 1 81 ? 5.533 3.630 -7.968 1.00 96.81 81 TYR A N 1
ATOM 604 C CA . TYR A 1 81 ? 4.465 3.220 -7.078 1.00 96.81 81 TYR A CA 1
ATOM 605 C C . TYR A 1 81 ? 4.102 4.340 -6.105 1.00 96.81 81 TYR A C 1
ATOM 607 O O . TYR A 1 81 ? 4.930 5.188 -5.764 1.00 96.81 81 TYR A O 1
ATOM 615 N N . VAL A 1 82 ? 2.864 4.305 -5.621 1.00 96.56 82 VAL A N 1
ATOM 616 C CA . VAL A 1 82 ? 2.397 5.102 -4.486 1.00 96.56 82 VAL A CA 1
ATOM 617 C C . VAL A 1 82 ? 2.377 4.232 -3.232 1.00 96.56 82 VAL A C 1
ATOM 619 O O . VAL A 1 82 ? 1.886 3.103 -3.263 1.00 96.56 82 VAL A O 1
ATOM 622 N N . VAL A 1 83 ? 2.919 4.734 -2.122 1.00 96.88 83 VAL A N 1
ATOM 623 C CA . VAL A 1 83 ? 2.874 4.042 -0.827 1.00 96.88 83 VAL A CA 1
ATOM 624 C C . VAL A 1 83 ? 1.512 4.276 -0.180 1.00 96.88 83 VAL A C 1
ATOM 626 O O . VAL A 1 83 ? 1.119 5.417 0.067 1.00 96.88 83 VAL A O 1
ATOM 629 N N . VAL A 1 84 ? 0.797 3.186 0.102 1.00 97.75 84 VAL A N 1
ATOM 630 C CA . VAL A 1 84 ? -0.601 3.211 0.571 1.00 97.75 84 VAL A CA 1
ATOM 631 C C . VAL A 1 84 ? -0.772 2.757 2.017 1.00 97.75 84 VAL A C 1
ATOM 633 O O . VAL A 1 84 ? -1.804 2.998 2.648 1.00 97.75 84 VAL A O 1
ATOM 636 N N . GLY A 1 85 ? 0.241 2.091 2.559 1.00 97.12 85 GLY A N 1
ATOM 637 C CA . GLY A 1 85 ? 0.193 1.551 3.903 1.00 97.12 85 GLY A CA 1
ATOM 638 C C . GLY A 1 85 ? 1.452 0.786 4.257 1.00 97.12 85 GLY A C 1
ATOM 639 O O . GLY A 1 85 ? 2.493 0.905 3.603 1.00 97.12 85 GLY A O 1
ATOM 640 N N . VAL A 1 86 ? 1.334 -0.027 5.298 1.00 95.81 86 VAL A N 1
ATOM 641 C CA . VAL A 1 86 ? 2.419 -0.863 5.802 1.00 95.81 86 VAL A CA 1
ATOM 642 C C . VAL A 1 86 ? 1.928 -2.258 6.162 1.00 95.81 86 VAL A C 1
ATOM 644 O O . VAL A 1 86 ? 0.738 -2.478 6.391 1.00 95.81 86 VAL A O 1
ATOM 647 N N . VAL A 1 87 ? 2.860 -3.200 6.248 1.00 92.56 87 VAL A N 1
ATOM 648 C CA . VAL A 1 87 ? 2.645 -4.505 6.870 1.00 92.56 87 VAL A CA 1
ATOM 649 C C . VAL A 1 87 ? 3.758 -4.746 7.898 1.00 92.56 87 VAL A C 1
ATOM 651 O O . VAL A 1 87 ? 4.939 -4.645 7.554 1.00 92.56 87 VAL A O 1
ATOM 654 N N . PRO A 1 88 ? 3.426 -4.999 9.177 1.00 88.56 88 PRO A N 1
ATOM 655 C CA . PRO A 1 88 ? 4.417 -5.355 10.185 1.00 88.56 88 PRO A CA 1
ATOM 656 C C . PRO A 1 88 ? 5.224 -6.582 9.755 1.00 88.56 88 PRO A C 1
ATOM 658 O O . PRO A 1 88 ? 4.674 -7.520 9.185 1.00 88.56 88 PRO A O 1
ATOM 661 N N . PHE A 1 89 ? 6.528 -6.576 10.039 1.00 76.62 89 PHE A N 1
ATOM 662 C CA . PHE A 1 89 ? 7.424 -7.668 9.644 1.00 76.62 89 PHE A CA 1
ATOM 663 C C . PHE A 1 89 ? 7.067 -8.996 10.331 1.00 76.62 89 PHE A C 1
ATOM 665 O O . PHE A 1 89 ? 7.220 -10.067 9.751 1.00 76.62 89 PHE A O 1
ATOM 672 N N . SER A 1 90 ? 6.555 -8.932 11.563 1.00 70.69 90 SER A N 1
ATOM 673 C CA . SER A 1 90 ? 5.929 -10.073 12.224 1.00 70.69 90 SER A CA 1
ATOM 674 C C . SER A 1 90 ? 4.508 -10.248 11.700 1.00 70.69 90 SER A C 1
ATOM 676 O O . SER A 1 90 ? 3.615 -9.441 11.990 1.00 70.69 90 SER A O 1
ATOM 678 N N . LEU A 1 91 ? 4.297 -11.319 10.931 1.00 59.94 91 LEU A N 1
ATOM 679 C CA . LEU A 1 91 ? 2.958 -11.656 10.479 1.00 59.94 91 LEU A CA 1
ATOM 680 C C . LEU A 1 91 ? 2.071 -11.934 11.687 1.00 59.94 91 LEU A C 1
ATOM 682 O O . LEU A 1 91 ? 2.466 -12.695 12.572 1.00 59.94 91 LEU A O 1
ATOM 686 N N . PRO A 1 92 ? 0.873 -11.336 11.742 1.00 54.38 92 PRO A N 1
ATOM 687 C CA . PRO A 1 92 ? -0.198 -11.902 12.540 1.00 54.38 92 PRO A CA 1
ATOM 688 C C . PRO A 1 92 ? -0.333 -13.386 12.196 1.00 54.38 92 PRO A C 1
ATOM 690 O O . PRO A 1 92 ? -0.348 -13.732 11.015 1.00 54.38 92 PRO A O 1
ATOM 693 N N . SER A 1 93 ? -0.519 -14.254 13.187 1.00 55.19 93 SER A N 1
ATOM 694 C CA . SER A 1 93 ? -1.237 -15.491 12.881 1.00 55.19 93 SER A CA 1
ATOM 695 C C . SER A 1 93 ? -2.635 -15.104 12.371 1.00 55.19 93 SER A C 1
ATOM 697 O O . SER A 1 93 ? -3.199 -14.101 12.822 1.00 55.19 93 SER A O 1
ATOM 699 N N . ASP A 1 94 ? -3.218 -15.856 11.432 1.00 51.38 94 ASP A N 1
ATOM 700 C CA . ASP A 1 94 ? -4.542 -15.533 10.860 1.00 51.38 94 ASP A CA 1
ATOM 701 C C . ASP A 1 94 ? -5.633 -15.348 11.940 1.00 51.38 94 ASP A C 1
ATOM 703 O O . ASP A 1 94 ? -6.589 -14.592 11.760 1.00 51.38 94 ASP A O 1
ATOM 707 N N . GLN A 1 95 ? -5.452 -15.959 13.119 1.00 50.22 95 GLN A N 1
ATOM 708 C CA . GLN A 1 95 ? -6.303 -15.762 14.298 1.00 50.22 95 GLN A CA 1
ATOM 709 C C . GLN A 1 95 ? -6.305 -14.322 14.841 1.00 50.22 95 GLN A C 1
ATOM 711 O O . GLN A 1 95 ? -7.294 -13.868 15.426 1.00 50.22 95 GLN A O 1
ATOM 716 N N . GLU A 1 96 ? -5.225 -13.566 14.666 1.00 57.38 96 GLU A N 1
ATOM 717 C CA . GLU A 1 96 ? -5.079 -12.234 15.251 1.00 57.38 96 GLU A CA 1
ATOM 718 C C . GLU A 1 96 ? -5.742 -11.130 14.419 1.00 57.38 96 GLU A C 1
ATOM 720 O O . GLU A 1 96 ? -6.140 -10.108 14.990 1.00 57.38 96 GLU A O 1
ATOM 725 N N . LEU A 1 97 ? -5.924 -11.352 13.112 1.00 61.03 97 LEU A N 1
ATOM 726 C CA . LEU A 1 97 ? -6.540 -10.411 12.163 1.00 61.03 97 LEU A CA 1
ATOM 727 C C . LEU A 1 97 ? -8.067 -10.501 12.077 1.00 61.03 97 LEU A C 1
ATOM 729 O O . LEU A 1 97 ? -8.669 -9.800 11.262 1.00 61.03 97 LEU A O 1
ATOM 733 N N . GLY A 1 98 ? -8.690 -11.338 12.913 1.00 57.44 98 GLY A N 1
ATOM 734 C CA . GLY A 1 98 ? -10.135 -11.545 12.927 1.00 57.44 98 GLY A CA 1
ATOM 735 C C . GLY A 1 98 ? -10.932 -10.240 12.812 1.00 57.44 98 GLY A C 1
ATOM 736 O O . GLY A 1 98 ? -10.663 -9.258 13.506 1.00 57.44 98 GLY A O 1
ATOM 737 N N . ALA A 1 99 ? -11.919 -10.249 11.918 1.00 61.53 99 ALA A N 1
ATOM 738 C CA . ALA A 1 99 ? -12.785 -9.116 11.633 1.00 61.53 99 ALA A CA 1
ATOM 739 C C . ALA A 1 99 ? -13.500 -8.617 12.896 1.00 61.53 99 ALA A C 1
ATOM 741 O O . ALA A 1 99 ? -14.355 -9.309 13.454 1.00 61.53 99 ALA A O 1
ATOM 742 N N . THR A 1 100 ? -13.228 -7.382 13.315 1.00 61.53 100 THR A N 1
ATOM 743 C CA . THR A 1 100 ? -14.031 -6.727 14.348 1.00 61.53 100 THR A CA 1
ATOM 744 C C . THR A 1 100 ? -15.287 -6.139 13.711 1.00 61.53 100 THR A C 1
ATOM 746 O O . THR A 1 100 ? -15.242 -5.280 12.823 1.00 61.53 100 THR A O 1
ATOM 749 N N . LYS A 1 101 ? -16.456 -6.604 14.170 1.00 60.34 101 LYS A N 1
ATOM 750 C CA . LYS A 1 101 ? -17.737 -5.953 13.870 1.00 60.34 101 LYS A CA 1
ATOM 751 C C . LYS A 1 101 ? -17.753 -4.598 14.581 1.00 60.34 101 LYS A C 1
ATOM 753 O O . LYS A 1 101 ? -18.063 -4.523 15.764 1.00 60.34 101 LYS A O 1
ATOM 758 N N . SER A 1 102 ? -17.392 -3.537 13.868 1.00 61.97 102 SER A N 1
ATOM 759 C CA . SER A 1 102 ? -17.469 -2.170 14.383 1.00 61.97 102 SER A CA 1
ATOM 760 C C . SER A 1 102 ? -18.794 -1.528 13.982 1.00 61.97 102 SER A C 1
ATOM 762 O O . SER A 1 102 ? -19.176 -1.558 12.813 1.00 61.97 102 SER A O 1
ATOM 764 N N . ARG A 1 103 ? -19.491 -0.922 14.951 1.00 64.12 103 ARG A N 1
ATOM 765 C CA . ARG A 1 103 ? -20.631 -0.027 14.680 1.00 64.12 103 ARG A CA 1
ATOM 766 C C . ARG A 1 103 ? -20.177 1.362 14.219 1.00 64.12 103 ARG A C 1
ATOM 768 O O . ARG A 1 103 ? -20.968 2.093 13.634 1.00 64.12 103 ARG A O 1
ATOM 775 N N . HIS A 1 104 ? -18.915 1.710 14.464 1.00 69.81 104 HIS A N 1
ATOM 776 C CA . HIS A 1 104 ? -18.319 2.999 14.119 1.00 69.81 104 HIS A CA 1
ATOM 777 C C . HIS A 1 104 ? -17.394 2.872 12.907 1.00 69.81 104 HIS A C 1
ATOM 779 O O . HIS A 1 104 ? -16.866 1.789 12.629 1.00 69.81 104 HIS A O 1
ATOM 785 N N . GLY A 1 105 ? -17.206 3.975 12.180 1.00 78.69 105 GLY A N 1
ATOM 786 C CA . GLY A 1 105 ? -16.267 4.026 11.062 1.00 78.69 105 GLY A CA 1
ATOM 787 C C . GLY A 1 105 ? -14.868 3.621 11.519 1.00 78.69 105 GLY A C 1
ATOM 788 O O . GLY A 1 105 ? -14.415 4.021 12.592 1.00 78.69 105 GLY A O 1
ATOM 789 N N . VAL A 1 106 ? -14.188 2.782 10.740 1.00 83.56 106 VAL A N 1
ATOM 790 C CA . VAL A 1 106 ? -12.842 2.342 11.120 1.00 83.56 106 VAL A CA 1
ATOM 791 C C . VAL A 1 106 ? -11.883 3.522 11.101 1.00 83.56 106 VAL A C 1
ATOM 793 O O . VAL A 1 106 ? -11.835 4.290 10.146 1.00 83.56 106 VAL A O 1
ATOM 796 N N . GLY A 1 107 ? -11.112 3.639 12.180 1.00 83.31 107 GLY A N 1
ATOM 797 C CA . GLY A 1 107 ? -10.037 4.605 12.308 1.00 83.31 107 GLY A CA 1
ATOM 798 C C . GLY A 1 107 ? -10.462 6.054 12.485 1.00 83.31 107 GLY A C 1
ATOM 799 O O . GLY A 1 107 ? -9.641 6.935 12.255 1.00 83.31 107 GLY A O 1
ATOM 800 N N . THR A 1 108 ? -11.695 6.294 12.940 1.00 87.06 108 THR A N 1
ATOM 801 C CA . THR A 1 108 ? -12.140 7.591 13.481 1.00 87.06 108 THR A CA 1
ATOM 802 C C . THR A 1 108 ? -11.864 7.718 14.983 1.00 87.06 108 THR A C 1
ATOM 804 O O . THR A 1 108 ? -11.789 8.820 15.512 1.00 87.06 108 THR A O 1
ATOM 807 N N . SER A 1 109 ? -11.719 6.593 15.688 1.00 86.44 109 SER A N 1
ATOM 808 C CA . SER A 1 109 ? -11.358 6.525 17.106 1.00 86.44 109 SER A CA 1
ATOM 809 C C . SER A 1 109 ? -10.712 5.173 17.437 1.00 86.44 109 SER A C 1
ATOM 811 O O . SER A 1 109 ? -10.915 4.186 16.725 1.00 86.44 109 SER A O 1
ATOM 813 N N . ILE A 1 110 ? -9.924 5.126 18.516 1.00 86.00 110 ILE A N 1
ATOM 814 C CA . ILE A 1 110 ? -9.481 3.875 19.142 1.00 86.00 110 ILE A CA 1
ATOM 815 C C . ILE A 1 110 ? -10.462 3.570 20.269 1.00 86.00 110 ILE A C 1
ATOM 817 O O . ILE A 1 110 ? -10.605 4.357 21.202 1.00 86.00 110 ILE A O 1
ATOM 821 N N . THR A 1 111 ? -11.158 2.444 20.167 1.00 83.94 111 THR A N 1
ATOM 822 C CA . THR A 1 111 ? -12.076 1.972 21.212 1.00 83.94 111 THR A CA 1
ATOM 823 C C . THR A 1 111 ? -11.392 0.907 22.070 1.00 83.94 111 THR A C 1
ATOM 825 O O . THR A 1 111 ? -10.437 0.289 21.600 1.00 83.94 111 THR A O 1
ATOM 828 N N . PRO A 1 112 ? -11.881 0.612 23.288 1.00 80.56 112 PRO A N 1
ATOM 829 C CA . PRO A 1 112 ? -11.317 -0.459 24.117 1.00 80.56 112 PRO A CA 1
ATOM 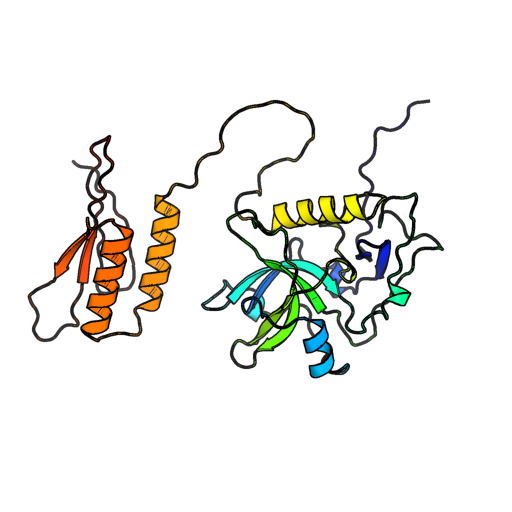830 C C . PRO A 1 112 ? -11.303 -1.843 23.445 1.00 80.56 112 PRO A C 1
ATOM 832 O O . PRO A 1 112 ? -10.507 -2.699 23.813 1.00 80.56 112 PRO A O 1
ATOM 835 N N . THR A 1 113 ? -12.168 -2.077 22.451 1.00 81.06 113 THR A N 1
ATOM 836 C CA . THR A 1 113 ? -12.226 -3.331 21.681 1.00 81.06 113 THR A CA 1
ATOM 837 C C . THR A 1 113 ? -11.350 -3.313 20.426 1.00 81.06 113 THR A C 1
ATOM 839 O O . THR A 1 113 ? -11.203 -4.337 19.755 1.00 81.06 113 THR A O 1
ATOM 842 N N . THR A 1 114 ? -10.758 -2.166 20.082 1.00 84.12 114 THR A N 1
ATOM 843 C CA . THR A 1 114 ? -9.840 -2.046 18.951 1.00 84.12 114 THR A CA 1
ATOM 844 C C . THR A 1 114 ? -8.530 -2.742 19.302 1.00 84.12 114 THR A C 1
ATOM 846 O O . THR A 1 114 ? -7.807 -2.314 20.197 1.00 84.12 114 THR A O 1
ATOM 849 N N . LYS A 1 115 ? -8.182 -3.797 18.561 1.00 88.12 115 LYS A N 1
ATOM 850 C CA . LYS A 1 115 ? -6.846 -4.396 18.645 1.00 88.12 115 LYS A CA 1
ATOM 851 C C . LYS A 1 115 ? -5.830 -3.409 18.073 1.00 88.12 115 LYS A C 1
ATOM 853 O O . LYS A 1 115 ? -5.896 -3.095 16.884 1.00 88.12 115 LYS A O 1
ATOM 858 N N . VAL A 1 116 ? -4.912 -2.931 18.908 1.00 90.25 116 VAL A N 1
ATOM 859 C CA . VAL A 1 116 ? -3.835 -2.015 18.512 1.00 90.25 116 VAL A CA 1
ATOM 860 C C . VAL A 1 116 ? -2.508 -2.758 18.545 1.00 90.25 116 VAL A C 1
ATOM 862 O O . VAL A 1 116 ? -2.131 -3.323 19.569 1.00 90.25 116 VAL A O 1
ATOM 865 N N . ARG A 1 117 ? -1.792 -2.741 17.424 1.00 89.19 117 ARG A N 1
ATOM 866 C CA . ARG A 1 117 ? -0.413 -3.211 17.326 1.00 89.19 117 ARG A CA 1
ATOM 867 C C . ARG A 1 117 ? 0.551 -2.051 17.492 1.00 89.19 117 ARG A C 1
ATOM 869 O O . ARG A 1 117 ? 0.350 -0.986 16.906 1.00 89.19 117 ARG A O 1
ATOM 876 N N . SER A 1 118 ? 1.606 -2.296 18.253 1.00 89.75 118 SER A N 1
ATOM 877 C CA . SER A 1 118 ? 2.716 -1.364 18.410 1.00 89.75 118 SER A CA 1
ATOM 878 C C . SER A 1 118 ? 3.871 -1.753 17.486 1.00 89.75 118 SER A C 1
ATOM 880 O O . SER A 1 118 ? 4.060 -2.948 17.232 1.00 89.75 118 SER A O 1
ATOM 882 N N . PRO A 1 119 ? 4.657 -0.776 17.013 1.00 88.50 119 PRO A N 1
ATOM 883 C CA . PRO A 1 119 ? 5.929 -1.038 16.362 1.00 88.50 119 PRO A CA 1
ATOM 884 C C . PRO A 1 119 ? 6.850 -1.879 17.242 1.00 88.50 119 PRO A C 1
ATOM 886 O O . PRO A 1 119 ? 6.861 -1.739 18.468 1.00 88.50 119 PRO A O 1
ATOM 889 N N . VAL A 1 120 ? 7.635 -2.747 16.608 1.00 86.00 120 VAL A N 1
ATOM 890 C CA . VAL A 1 120 ? 8.682 -3.506 17.291 1.00 86.00 120 VAL A CA 1
ATOM 891 C C . VAL A 1 120 ? 9.965 -2.672 17.246 1.00 86.00 120 VAL A C 1
ATOM 893 O O . VAL A 1 120 ? 10.400 -2.316 16.148 1.00 86.00 120 VAL A O 1
ATOM 896 N N . PRO A 1 121 ? 10.597 -2.357 18.394 1.00 83.62 121 PRO A N 1
ATOM 897 C CA . PRO A 1 121 ? 11.825 -1.570 18.412 1.00 83.62 121 PRO A CA 1
ATOM 898 C C . PRO A 1 121 ? 12.896 -2.150 17.482 1.00 83.62 121 PRO A C 1
ATOM 900 O O . PRO A 1 121 ? 13.171 -3.349 17.506 1.00 83.62 121 PRO A O 1
ATOM 903 N N . GLY A 1 122 ? 13.485 -1.297 16.642 1.00 81.25 122 GLY A N 1
ATOM 904 C CA . GLY A 1 122 ? 14.532 -1.689 15.694 1.00 81.25 122 GLY A CA 1
ATOM 905 C C . GLY A 1 122 ? 14.054 -2.462 14.458 1.00 81.25 122 GLY A C 1
ATOM 906 O O . GLY A 1 122 ? 14.889 -2.837 13.640 1.00 81.25 122 GLY A O 1
ATOM 907 N N . LYS A 1 123 ? 12.743 -2.689 14.280 1.00 82.88 123 LYS A N 1
ATOM 908 C CA . LYS A 1 123 ? 12.184 -3.343 13.086 1.00 82.88 123 LYS A CA 1
ATOM 909 C C . LYS A 1 123 ? 11.147 -2.442 12.423 1.00 82.88 123 LYS A C 1
ATOM 911 O O . LYS A 1 123 ? 10.031 -2.312 12.922 1.00 82.88 123 LYS A O 1
ATOM 916 N N . LEU A 1 124 ? 11.494 -1.852 11.278 1.00 86.69 124 LEU A N 1
ATOM 917 C CA . LEU A 1 124 ? 10.519 -1.088 10.504 1.00 86.69 124 LEU A CA 1
ATOM 918 C C . LEU A 1 124 ? 9.542 -2.030 9.790 1.00 86.69 124 LEU A C 1
ATOM 920 O O . LEU A 1 124 ? 9.940 -3.107 9.328 1.00 86.69 124 LEU A O 1
ATOM 924 N N . PRO A 1 125 ? 8.267 -1.633 9.656 1.00 91.12 125 PRO A N 1
ATOM 925 C CA . PRO A 1 125 ? 7.324 -2.394 8.863 1.00 91.12 125 PRO A CA 1
ATOM 926 C C . PRO A 1 125 ? 7.656 -2.267 7.367 1.00 91.12 125 PRO A C 1
ATOM 928 O O . PRO A 1 125 ? 8.269 -1.295 6.916 1.00 91.12 125 PRO A O 1
ATOM 931 N N . LEU A 1 126 ? 7.225 -3.250 6.579 1.00 91.75 126 LEU A N 1
ATOM 932 C CA . LEU A 1 126 ? 7.375 -3.213 5.127 1.00 91.75 126 LEU A CA 1
ATOM 933 C C . LEU A 1 126 ? 6.380 -2.217 4.532 1.00 91.75 126 LEU A C 1
ATOM 935 O O . LEU A 1 126 ? 5.232 -2.124 4.972 1.00 91.75 126 LEU A O 1
ATOM 939 N N . ARG A 1 127 ? 6.807 -1.495 3.495 1.00 94.62 127 ARG A N 1
ATOM 940 C CA . ARG A 1 127 ? 5.940 -0.570 2.755 1.00 94.62 127 ARG A CA 1
ATOM 941 C C . ARG A 1 127 ? 5.022 -1.353 1.834 1.00 94.62 127 ARG A C 1
ATOM 943 O O . ARG A 1 127 ? 5.488 -2.215 1.093 1.00 94.62 127 ARG A O 1
ATOM 950 N N . VAL A 1 128 ? 3.739 -1.015 1.853 1.00 96.44 128 VAL A N 1
ATOM 951 C CA . VAL A 1 128 ? 2.758 -1.534 0.901 1.00 96.44 128 VAL A CA 1
ATOM 952 C C . VAL A 1 128 ? 2.470 -0.460 -0.130 1.00 96.44 128 VAL A C 1
ATOM 954 O O . VAL A 1 128 ? 2.213 0.696 0.214 1.00 96.44 128 VAL A O 1
ATOM 957 N N . VAL A 1 129 ? 2.520 -0.849 -1.397 1.00 97.44 129 VAL A N 1
ATOM 958 C CA . VAL A 1 129 ? 2.473 0.061 -2.530 1.00 97.44 129 VAL A CA 1
ATOM 959 C C . VAL A 1 129 ? 1.469 -0.383 -3.590 1.00 97.44 129 VAL A C 1
ATOM 961 O O . VAL A 1 129 ? 1.182 -1.573 -3.739 1.00 97.44 129 VAL A O 1
ATOM 964 N N . ALA A 1 130 ? 0.957 0.586 -4.343 1.00 97.19 130 ALA A N 1
ATOM 965 C CA . ALA A 1 130 ? 0.148 0.381 -5.538 1.00 97.19 130 ALA A CA 1
ATOM 966 C C . ALA A 1 130 ? 0.886 0.939 -6.767 1.00 97.19 130 ALA A C 1
ATOM 968 O O . ALA A 1 130 ? 1.487 2.012 -6.670 1.00 97.19 130 ALA A O 1
ATOM 969 N N . PRO A 1 131 ? 0.884 0.234 -7.912 1.00 95.75 131 PRO A N 1
ATOM 970 C CA . PRO A 1 131 ? 1.572 0.696 -9.111 1.00 95.75 131 PRO A CA 1
ATOM 971 C C . PRO A 1 131 ? 0.881 1.933 -9.674 1.00 95.75 131 PRO A C 1
ATOM 973 O O . PRO A 1 131 ? -0.347 1.979 -9.752 1.00 95.75 131 PRO A O 1
ATOM 976 N N . ILE A 1 132 ? 1.675 2.914 -10.097 1.00 95.00 132 ILE A N 1
ATOM 977 C CA . ILE A 1 132 ? 1.166 4.054 -10.850 1.00 95.00 132 ILE A CA 1
ATOM 978 C C . ILE A 1 132 ? 1.003 3.626 -12.306 1.00 95.00 132 ILE A C 1
ATOM 980 O O . ILE A 1 132 ? 1.928 3.102 -12.922 1.00 95.00 132 ILE A O 1
ATOM 984 N N . THR A 1 133 ? -0.195 3.825 -12.840 1.00 92.56 133 THR A N 1
ATOM 985 C CA . THR A 1 133 ? -0.606 3.356 -14.167 1.00 92.56 133 THR A CA 1
ATOM 986 C C . THR A 1 133 ? -1.258 4.488 -14.956 1.00 92.56 133 THR A C 1
ATOM 988 O O . THR A 1 133 ? -1.787 5.430 -14.374 1.00 92.56 133 THR A O 1
ATOM 991 N N . ASN A 1 134 ? -1.220 4.412 -16.286 1.00 89.06 134 ASN A N 1
ATOM 992 C CA . ASN A 1 134 ? -1.881 5.402 -17.150 1.00 89.06 134 ASN A CA 1
ATOM 993 C C . ASN A 1 134 ? -3.392 5.161 -17.258 1.00 89.06 134 ASN A C 1
ATOM 995 O O . ASN A 1 134 ? -4.156 6.070 -17.559 1.00 89.06 134 ASN A O 1
ATOM 999 N N . GLU A 1 135 ? -3.823 3.924 -17.022 1.00 88.62 135 GLU A N 1
ATOM 1000 C CA . GLU A 1 135 ? -5.207 3.498 -17.169 1.00 88.62 135 GLU A CA 1
ATOM 1001 C C . GLU A 1 135 ? -5.676 2.770 -15.920 1.00 88.62 135 GLU A C 1
ATOM 1003 O O . GLU A 1 135 ? -4.893 2.159 -15.195 1.00 88.62 135 GLU A O 1
ATOM 1008 N N . HIS A 1 136 ? -6.989 2.764 -15.715 1.00 85.81 136 HIS A N 1
ATOM 1009 C CA . HIS A 1 136 ? -7.593 1.985 -14.651 1.00 85.81 136 HIS A CA 1
ATOM 1010 C C . HIS A 1 136 ? -7.321 0.479 -14.869 1.00 85.81 136 HIS A C 1
ATOM 1012 O O . HIS A 1 136 ? -7.766 -0.077 -15.879 1.00 85.81 136 HIS A O 1
ATOM 1018 N N . PRO A 1 137 ? -6.647 -0.237 -13.946 1.00 85.62 137 PRO A N 1
ATOM 1019 C CA . PRO A 1 137 ? -6.452 -1.677 -14.048 1.00 85.62 137 PRO A CA 1
ATOM 1020 C C . PRO A 1 137 ? -7.776 -2.431 -14.222 1.00 85.62 137 PRO A C 1
ATOM 1022 O O . PRO A 1 137 ? -8.662 -2.383 -13.366 1.00 85.62 137 PRO A O 1
ATOM 1025 N N . LYS A 1 138 ? -7.880 -3.185 -15.324 1.00 84.06 138 LYS A N 1
ATOM 1026 C CA . LYS A 1 138 ? -9.053 -4.014 -15.665 1.00 84.06 138 LYS A CA 1
ATOM 1027 C C . LYS A 1 138 ? -9.272 -5.176 -14.687 1.00 84.06 138 LYS A C 1
ATOM 1029 O O . LYS A 1 138 ? -10.395 -5.624 -14.507 1.00 84.06 138 LYS A O 1
ATOM 1034 N N . GLY A 1 139 ? -8.201 -5.651 -14.048 1.00 84.06 139 GLY A N 1
ATOM 1035 C CA . GLY A 1 139 ? -8.226 -6.741 -13.065 1.00 84.06 139 GLY A CA 1
ATOM 1036 C C . GLY A 1 139 ? -8.375 -6.288 -11.610 1.00 84.06 139 GLY A C 1
ATOM 1037 O O . GLY A 1 139 ? -8.147 -7.090 -10.709 1.00 84.06 139 GLY A O 1
ATOM 1038 N N . GLY A 1 140 ? -8.698 -5.013 -11.375 1.00 88.62 140 GLY A N 1
ATOM 1039 C CA . GLY A 1 140 ? -8.744 -4.423 -10.039 1.00 88.62 140 GLY A CA 1
ATOM 1040 C C . GLY A 1 140 ? -7.372 -4.010 -9.497 1.00 88.62 140 GLY A C 1
ATOM 1041 O O . GLY A 1 140 ? -6.324 -4.258 -10.098 1.00 88.62 140 GLY A O 1
ATOM 1042 N N . LEU A 1 141 ? -7.397 -3.339 -8.345 1.00 92.69 141 LEU A N 1
ATOM 1043 C CA . LEU A 1 141 ? -6.203 -2.834 -7.675 1.00 92.69 141 LEU A CA 1
ATOM 1044 C C . LEU A 1 141 ? -5.359 -3.993 -7.128 1.00 92.69 141 LEU A C 1
ATOM 1046 O O . LEU A 1 141 ? -5.806 -4.746 -6.262 1.00 92.69 141 LEU A O 1
ATOM 1050 N N . LYS A 1 142 ? -4.112 -4.092 -7.596 1.00 94.62 142 LYS A N 1
ATOM 1051 C CA . LYS A 1 142 ? -3.104 -4.999 -7.038 1.00 94.62 142 LYS A CA 1
ATOM 1052 C C . LYS A 1 142 ? -2.178 -4.230 -6.106 1.00 94.62 142 LYS A C 1
ATOM 1054 O O . LYS A 1 142 ? -1.677 -3.170 -6.475 1.00 94.62 142 LYS A O 1
ATOM 1059 N N . LEU A 1 143 ? -1.947 -4.790 -4.924 1.00 96.12 143 LEU A N 1
ATOM 1060 C CA . LEU A 1 143 ? -1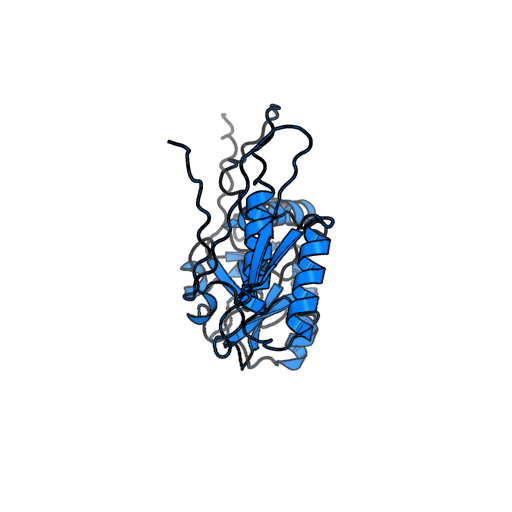.032 -4.245 -3.930 1.00 96.12 143 LEU A CA 1
ATOM 1061 C C . LEU A 1 143 ? 0.225 -5.099 -3.853 1.00 96.12 143 LEU A C 1
ATOM 1063 O O . LEU A 1 143 ? 0.172 -6.319 -4.034 1.00 96.12 143 LEU A O 1
ATOM 1067 N N . TYR A 1 144 ? 1.337 -4.448 -3.536 1.00 95.88 144 TYR A N 1
ATOM 1068 C CA . TYR A 1 144 ? 2.630 -5.096 -3.394 1.00 95.88 144 TYR A CA 1
ATOM 1069 C C . TYR A 1 144 ? 3.302 -4.669 -2.094 1.00 95.88 144 TYR A C 1
ATOM 1071 O O . TYR A 1 144 ? 3.281 -3.494 -1.743 1.00 95.88 144 TYR A O 1
ATOM 1079 N N . ALA A 1 145 ? 3.914 -5.606 -1.382 1.00 94.38 145 ALA A N 1
ATOM 1080 C CA . ALA A 1 145 ? 4.860 -5.300 -0.322 1.00 94.38 145 ALA A CA 1
ATOM 1081 C C . ALA A 1 145 ? 6.249 -5.102 -0.939 1.00 94.38 145 ALA A C 1
ATOM 1083 O O . ALA A 1 145 ? 6.697 -5.925 -1.739 1.00 94.38 145 ALA A O 1
ATOM 1084 N N . LEU A 1 146 ? 6.922 -4.015 -0.569 1.00 93.31 146 LEU A N 1
ATOM 1085 C CA . LEU A 1 146 ? 8.318 -3.785 -0.917 1.00 93.31 146 LEU A CA 1
ATOM 1086 C C . LEU A 1 146 ? 9.209 -4.526 0.074 1.00 93.31 146 LEU A C 1
ATOM 1088 O O . LEU A 1 146 ? 9.235 -4.185 1.260 1.00 93.31 146 LEU A O 1
ATOM 1092 N N . THR A 1 147 ? 9.917 -5.537 -0.416 1.00 87.44 147 THR A N 1
ATOM 1093 C CA . THR A 1 147 ? 10.748 -6.430 0.397 1.00 87.44 147 THR A CA 1
ATOM 1094 C C . THR A 1 147 ? 12.235 -6.198 0.117 1.00 87.44 147 THR A C 1
ATOM 1096 O O . THR A 1 147 ? 12.665 -5.069 -0.128 1.00 87.44 147 THR A O 1
ATOM 1099 N N . ASP A 1 148 ? 13.027 -7.265 0.232 1.00 80.94 148 ASP A N 1
ATOM 1100 C CA . ASP A 1 148 ? 14.452 -7.345 -0.031 1.00 80.94 148 ASP A CA 1
ATOM 1101 C C . ASP A 1 148 ? 14.931 -6.491 -1.206 1.00 80.94 148 ASP A C 1
ATOM 1103 O O . ASP A 1 148 ? 14.253 -6.268 -2.210 1.00 80.94 148 ASP A O 1
ATOM 1107 N N . MET A 1 149 ? 16.156 -6.011 -1.042 1.00 83.19 149 MET A N 1
ATOM 1108 C CA . MET A 1 149 ? 16.813 -5.162 -2.011 1.00 83.19 149 MET A CA 1
ATOM 1109 C C . MET A 1 149 ? 17.488 -6.023 -3.069 1.00 83.19 149 MET A C 1
ATOM 1111 O O . MET A 1 149 ? 18.288 -6.905 -2.747 1.00 83.19 149 MET A O 1
ATOM 1115 N N . ASN A 1 150 ? 17.228 -5.712 -4.331 1.00 82.81 150 ASN A N 1
ATOM 1116 C CA . ASN A 1 150 ? 18.008 -6.250 -5.424 1.00 82.81 150 ASN A CA 1
ATOM 1117 C C . ASN A 1 150 ? 19.457 -5.726 -5.298 1.00 82.81 150 ASN A C 1
ATOM 1119 O O . ASN A 1 150 ? 19.666 -4.509 -5.253 1.00 82.81 150 ASN A O 1
ATOM 1123 N N . PRO A 1 151 ? 20.471 -6.606 -5.217 1.00 83.38 151 PRO A N 1
ATOM 1124 C CA . PRO A 1 151 ? 21.852 -6.191 -4.973 1.00 83.38 151 PRO A CA 1
ATOM 1125 C C . PRO A 1 151 ? 22.430 -5.355 -6.122 1.00 83.38 151 PRO A C 1
ATOM 1127 O O . PRO A 1 151 ? 23.315 -4.533 -5.889 1.00 83.38 151 PRO A O 1
ATOM 1130 N N . THR A 1 152 ? 21.914 -5.542 -7.338 1.00 85.19 152 THR A N 1
ATOM 1131 C CA . THR A 1 152 ? 22.359 -4.856 -8.551 1.00 85.19 152 THR A CA 1
ATOM 1132 C C . THR A 1 152 ? 21.730 -3.475 -8.670 1.00 85.19 152 THR A C 1
ATOM 1134 O O . THR A 1 152 ? 22.445 -2.494 -8.838 1.00 85.19 152 THR A O 1
ATOM 1137 N N . THR A 1 153 ? 20.402 -3.373 -8.562 1.00 85.62 153 THR A N 1
ATOM 1138 C CA . THR A 1 153 ? 19.700 -2.090 -8.753 1.00 85.62 153 THR A CA 1
ATOM 1139 C C . THR A 1 153 ? 19.614 -1.256 -7.482 1.00 85.62 153 THR A C 1
ATOM 1141 O O . THR A 1 153 ? 19.274 -0.081 -7.559 1.00 85.62 153 THR A O 1
ATOM 1144 N N . ARG A 1 154 ? 19.889 -1.852 -6.312 1.00 89.56 154 ARG A N 1
ATOM 1145 C CA . ARG A 1 154 ? 19.673 -1.257 -4.980 1.00 89.56 154 ARG A CA 1
ATOM 1146 C C . ARG A 1 154 ? 18.217 -0.858 -4.695 1.00 89.56 154 ARG A C 1
ATOM 1148 O O . ARG A 1 154 ? 17.943 -0.223 -3.681 1.00 89.56 154 ARG A O 1
ATOM 1155 N N . LEU A 1 155 ? 17.276 -1.302 -5.527 1.00 91.75 155 LEU A N 1
ATOM 1156 C CA . LEU A 1 155 ? 15.842 -1.087 -5.347 1.00 91.75 155 LEU A CA 1
ATOM 1157 C C . LEU A 1 155 ? 15.184 -2.274 -4.645 1.00 91.75 155 LEU A C 1
ATOM 1159 O O . LEU A 1 155 ? 15.634 -3.415 -4.768 1.00 91.75 155 LEU A O 1
ATOM 1163 N N . CYS A 1 156 ? 14.090 -2.016 -3.933 1.00 92.06 156 CYS A N 1
ATOM 1164 C CA . CYS A 1 156 ? 13.247 -3.071 -3.376 1.00 92.06 156 CYS A CA 1
ATOM 1165 C C . CYS A 1 156 ? 12.547 -3.887 -4.471 1.00 92.06 156 CYS A C 1
ATOM 1167 O O . CYS A 1 156 ? 12.160 -3.359 -5.517 1.00 92.06 156 CYS A O 1
ATOM 1169 N N . ASN A 1 157 ? 12.323 -5.168 -4.187 1.00 91.62 157 ASN A N 1
ATOM 1170 C CA . ASN A 1 157 ? 11.446 -6.028 -4.973 1.00 91.62 157 ASN A CA 1
ATOM 1171 C C . ASN A 1 157 ? 9.987 -5.861 -4.526 1.00 91.62 157 ASN A C 1
ATOM 1173 O O . ASN A 1 157 ? 9.703 -5.754 -3.333 1.00 91.62 157 ASN A O 1
ATOM 1177 N N . ALA A 1 158 ? 9.059 -5.824 -5.482 1.00 94.19 158 ALA A N 1
ATOM 1178 C CA . ALA A 1 158 ? 7.630 -5.685 -5.218 1.00 94.19 158 ALA A CA 1
ATOM 1179 C C . ALA A 1 158 ? 6.944 -7.060 -5.270 1.00 94.19 158 ALA A C 1
ATOM 1181 O O . ALA A 1 158 ? 6.849 -7.662 -6.337 1.00 94.19 158 ALA A O 1
ATOM 1182 N N . HIS A 1 159 ? 6.445 -7.553 -4.136 1.00 92.81 159 HIS A N 1
ATOM 1183 C CA . HIS A 1 159 ? 5.781 -8.859 -4.028 1.00 92.81 159 HIS A CA 1
ATOM 1184 C C . HIS A 1 159 ? 4.292 -8.709 -3.766 1.00 92.81 159 HIS A C 1
ATOM 1186 O O . HIS A 1 159 ? 3.895 -7.932 -2.902 1.00 92.81 159 HIS A O 1
ATOM 1192 N N . ILE A 1 160 ? 3.456 -9.459 -4.486 1.00 93.00 160 ILE A N 1
ATOM 1193 C CA . ILE A 1 160 ? 1.998 -9.333 -4.370 1.00 93.00 160 ILE A CA 1
ATOM 1194 C C . ILE A 1 160 ? 1.525 -9.621 -2.938 1.00 93.00 160 ILE A C 1
ATOM 1196 O O . ILE A 1 160 ? 1.942 -10.613 -2.336 1.00 93.00 160 ILE A O 1
ATOM 1200 N N . ILE A 1 161 ? 0.648 -8.762 -2.407 1.00 91.94 161 ILE A N 1
ATOM 1201 C CA . ILE A 1 161 ? 0.086 -8.871 -1.053 1.00 91.94 161 ILE A CA 1
ATOM 1202 C C . ILE A 1 161 ? -1.440 -8.720 -1.065 1.00 91.94 161 ILE A C 1
ATOM 1204 O O . ILE A 1 161 ? -2.010 -7.929 -1.818 1.00 91.94 161 ILE A O 1
ATOM 1208 N N . GLY A 1 162 ? -2.112 -9.504 -0.219 1.00 91.81 162 GLY A N 1
ATOM 1209 C CA . GLY A 1 162 ? -3.561 -9.438 -0.032 1.00 91.81 162 GLY A CA 1
ATOM 1210 C C . GLY A 1 162 ? -3.977 -8.257 0.845 1.00 91.81 162 GLY A C 1
ATOM 1211 O O . GLY A 1 162 ? -3.273 -7.880 1.773 1.00 91.81 162 GLY A O 1
ATOM 1212 N N . GLN A 1 163 ? -5.157 -7.690 0.596 1.00 93.00 163 GLN A N 1
ATOM 1213 C CA . GLN A 1 163 ? -5.627 -6.485 1.299 1.00 93.00 163 GLN A CA 1
ATOM 1214 C C . GLN A 1 163 ? -5.889 -6.676 2.799 1.00 93.00 163 GLN A C 1
ATOM 1216 O O . GLN A 1 163 ? -5.910 -5.699 3.542 1.00 93.00 163 GLN A O 1
ATOM 1221 N N . ASP A 1 164 ? -6.120 -7.912 3.237 1.00 90.88 164 ASP A N 1
ATOM 1222 C CA . ASP A 1 164 ? -6.520 -8.236 4.611 1.00 90.88 164 ASP A CA 1
ATOM 1223 C C . ASP A 1 164 ? -5.431 -7.990 5.651 1.00 90.88 164 ASP A C 1
ATOM 1225 O O . ASP A 1 164 ? -5.725 -7.688 6.808 1.00 90.88 164 ASP A O 1
ATOM 1229 N N . VAL A 1 165 ? -4.176 -8.058 5.219 1.00 91.31 165 VAL A N 1
ATOM 1230 C CA . VAL A 1 165 ? -2.995 -7.895 6.072 1.00 91.31 165 VAL A CA 1
ATOM 1231 C C . VAL A 1 165 ? -2.393 -6.486 5.985 1.00 91.31 165 VAL A C 1
ATOM 1233 O O . VAL A 1 165 ? -1.442 -6.174 6.698 1.00 91.31 165 VAL A O 1
ATOM 1236 N N . VAL A 1 166 ? -2.926 -5.631 5.107 1.00 94.75 166 VAL A N 1
ATOM 1237 C CA . VAL A 1 166 ? -2.403 -4.282 4.858 1.00 94.75 166 VAL A CA 1
ATOM 1238 C C . VAL A 1 166 ? -2.992 -3.305 5.864 1.00 94.75 166 VAL A C 1
ATOM 1240 O O . VAL A 1 166 ? -4.210 -3.191 5.987 1.00 94.75 166 VAL A O 1
ATOM 1243 N N . PHE A 1 167 ? -2.130 -2.553 6.542 1.00 96.12 167 PHE A N 1
ATOM 1244 C CA . PHE A 1 167 ? -2.518 -1.435 7.391 1.00 96.12 167 PHE A CA 1
ATOM 1245 C C . PHE A 1 167 ? -2.459 -0.148 6.565 1.00 96.12 167 PHE A C 1
ATOM 1247 O O . PHE A 1 167 ? -1.383 0.394 6.315 1.00 96.12 167 PHE A O 1
ATOM 1254 N N . TYR A 1 168 ? -3.620 0.337 6.131 1.00 97.44 168 TYR A N 1
ATOM 1255 C CA . TYR A 1 168 ? -3.754 1.499 5.253 1.00 97.44 168 TYR A CA 1
ATOM 1256 C C . TYR A 1 168 ? -3.584 2.811 6.013 1.00 97.44 168 TYR A C 1
ATOM 1258 O O . TYR A 1 168 ? -4.127 2.987 7.114 1.00 97.44 168 TYR A O 1
ATOM 1266 N N . PHE A 1 169 ? -2.878 3.757 5.397 1.00 97.31 169 PHE A N 1
ATOM 1267 C CA . PHE A 1 169 ? -2.746 5.108 5.930 1.00 97.31 169 PHE A CA 1
ATOM 1268 C C . PHE A 1 169 ? -4.049 5.911 5.832 1.00 97.31 169 PHE A C 1
ATOM 1270 O O . PHE A 1 169 ? -4.963 5.564 5.087 1.00 97.31 169 PHE A O 1
ATOM 1277 N N . ALA A 1 170 ? -4.156 6.970 6.635 1.00 96.12 170 ALA A N 1
ATOM 1278 C CA . ALA A 1 170 ? -5.394 7.719 6.840 1.00 96.12 170 ALA A CA 1
ATOM 1279 C C . ALA A 1 170 ? -5.980 8.338 5.564 1.00 96.12 170 ALA A C 1
ATOM 1281 O O . ALA A 1 170 ? -7.197 8.324 5.390 1.00 96.12 170 ALA A O 1
ATOM 1282 N N . GLU A 1 171 ? -5.145 8.836 4.653 1.00 94.94 171 GLU A N 1
ATOM 1283 C CA . GLU A 1 171 ? -5.581 9.476 3.410 1.00 94.94 171 GLU A CA 1
ATOM 1284 C C . GLU A 1 171 ? -6.296 8.510 2.448 1.00 94.94 171 GLU A C 1
ATOM 1286 O O . GLU A 1 171 ? -7.177 8.926 1.690 1.00 94.94 171 GLU A O 1
ATOM 1291 N N . TYR A 1 172 ? -5.990 7.213 2.536 1.00 96.06 172 TYR A N 1
ATOM 1292 C CA . TYR A 1 172 ? -6.593 6.162 1.712 1.00 96.06 172 TYR A CA 1
ATOM 1293 C C . TYR A 1 172 ? -7.807 5.502 2.373 1.00 96.06 172 TYR A C 1
ATOM 1295 O O . TYR A 1 172 ? -8.421 4.617 1.785 1.00 96.06 172 TYR A O 1
ATOM 1303 N N . ARG A 1 173 ? -8.178 5.929 3.586 1.00 94.69 173 ARG A N 1
ATOM 1304 C CA . ARG A 1 173 ? -9.309 5.381 4.341 1.00 94.69 173 ARG A CA 1
ATOM 1305 C C . ARG A 1 173 ? -10.538 6.284 4.277 1.00 94.69 173 ARG A C 1
ATOM 1307 O O . ARG A 1 173 ? -10.462 7.496 4.083 1.00 94.69 173 ARG A O 1
ATOM 1314 N N . THR A 1 174 ? -11.692 5.668 4.487 1.00 91.69 174 THR A N 1
ATOM 1315 C CA . THR A 1 174 ? -12.997 6.311 4.692 1.00 91.69 174 THR A CA 1
ATOM 1316 C C . THR A 1 174 ? -13.600 5.887 6.028 1.00 91.69 174 THR A C 1
ATOM 1318 O O . THR A 1 174 ? -13.154 4.924 6.650 1.00 91.69 174 THR A O 1
ATOM 1321 N N . GLY A 1 175 ? -14.679 6.558 6.440 1.00 87.06 175 GLY A N 1
ATOM 1322 C CA . GLY A 1 175 ? -15.485 6.182 7.606 1.00 87.06 175 GLY A CA 1
ATOM 1323 C C . GLY A 1 175 ? -16.401 4.965 7.402 1.00 87.06 175 GLY A C 1
ATOM 1324 O O . GLY A 1 175 ? -17.350 4.803 8.168 1.00 87.06 175 GLY A O 1
ATOM 1325 N N . ALA A 1 176 ? -16.167 4.124 6.387 1.00 88.81 176 ALA A N 1
ATOM 1326 C CA . ALA A 1 176 ? -16.978 2.936 6.137 1.00 88.81 176 ALA A CA 1
ATOM 1327 C C . ALA A 1 176 ? -16.988 1.978 7.343 1.00 88.81 176 ALA A C 1
ATOM 1329 O O . ALA A 1 176 ? -15.959 1.690 7.961 1.00 88.81 176 ALA A O 1
ATOM 1330 N N . THR A 1 177 ? -18.171 1.452 7.669 1.00 85.75 177 THR A N 1
ATOM 1331 C CA . THR A 1 177 ? -18.398 0.614 8.859 1.00 85.75 177 THR A CA 1
ATOM 1332 C C . THR A 1 177 ? -18.271 -0.884 8.569 1.00 85.75 177 THR A C 1
ATOM 1334 O O . THR A 1 177 ? -17.758 -1.641 9.395 1.00 85.75 177 THR A O 1
ATOM 1337 N N . ASN A 1 178 ? -18.659 -1.345 7.377 1.00 88.88 178 ASN A N 1
ATOM 1338 C CA . ASN A 1 178 ? -18.558 -2.754 6.978 1.00 88.88 178 ASN A CA 1
ATOM 1339 C C . ASN A 1 178 ? -17.322 -3.027 6.101 1.00 88.88 178 ASN A C 1
ATOM 1341 O O . ASN A 1 178 ? -16.770 -2.117 5.486 1.00 88.88 178 ASN A O 1
ATOM 1345 N N . ILE A 1 179 ? -16.859 -4.280 6.085 1.00 90.81 179 ILE A N 1
ATOM 1346 C CA . ILE A 1 179 ? -15.603 -4.678 5.423 1.00 90.81 179 ILE A CA 1
ATOM 1347 C C . ILE A 1 179 ? -15.698 -4.542 3.900 1.00 90.81 179 ILE A C 1
ATOM 1349 O O . ILE A 1 179 ? -14.754 -4.071 3.273 1.00 90.81 179 ILE A O 1
ATOM 1353 N N . SER A 1 180 ? -16.830 -4.912 3.302 1.00 91.69 180 SER A N 1
ATOM 1354 C CA . SER A 1 180 ? -17.018 -4.849 1.848 1.00 91.69 180 SER A CA 1
ATOM 1355 C C . SER A 1 180 ? -16.924 -3.415 1.322 1.00 91.69 180 SER A C 1
ATOM 1357 O O . SER A 1 180 ? -16.205 -3.158 0.357 1.00 91.69 180 SER A O 1
ATOM 1359 N N . ASN A 1 181 ? -17.575 -2.467 2.002 1.00 92.50 181 ASN A N 1
ATOM 1360 C CA . ASN A 1 181 ? -17.486 -1.044 1.685 1.00 92.50 181 ASN A CA 1
ATOM 1361 C C . ASN A 1 181 ? -16.078 -0.507 1.940 1.00 92.50 181 ASN A C 1
ATOM 1363 O O . ASN A 1 181 ? -15.568 0.211 1.091 1.00 92.50 181 ASN A O 1
ATOM 1367 N N . ARG A 1 182 ? -15.419 -0.902 3.043 1.00 93.38 182 ARG A N 1
ATOM 1368 C CA . ARG A 1 182 ? -14.014 -0.541 3.303 1.00 93.38 182 ARG A CA 1
ATOM 1369 C C . ARG A 1 182 ? -13.114 -0.944 2.136 1.00 93.38 182 ARG A C 1
ATOM 1371 O O . ARG A 1 182 ? -12.422 -0.094 1.597 1.00 93.38 182 ARG A O 1
ATOM 1378 N N . ARG A 1 183 ? -13.167 -2.207 1.696 1.00 94.69 183 ARG A N 1
ATOM 1379 C CA . ARG A 1 183 ? -12.372 -2.680 0.549 1.00 94.69 183 ARG A CA 1
ATOM 1380 C C . ARG A 1 183 ? -12.639 -1.850 -0.701 1.00 94.69 183 ARG A C 1
ATOM 1382 O O . ARG A 1 183 ? -11.697 -1.383 -1.328 1.00 94.69 183 ARG A O 1
ATOM 1389 N N . ARG A 1 184 ? -13.911 -1.652 -1.058 1.00 94.75 184 ARG A N 1
ATOM 1390 C CA . ARG A 1 184 ? -14.282 -0.897 -2.261 1.00 94.75 184 ARG A CA 1
ATOM 1391 C C . ARG A 1 184 ? -13.817 0.560 -2.184 1.00 94.75 184 ARG A C 1
ATOM 1393 O O . ARG A 1 184 ? -13.054 0.993 -3.036 1.00 94.75 184 ARG A O 1
ATOM 1400 N N . GLU A 1 185 ? -14.234 1.287 -1.153 1.00 94.62 185 GLU A N 1
ATOM 1401 C CA . GLU A 1 185 ? -13.989 2.728 -1.025 1.00 94.62 185 GLU A CA 1
ATOM 1402 C C . GLU A 1 185 ? -12.506 3.058 -0.813 1.00 94.62 185 GLU A C 1
ATOM 1404 O O . GLU A 1 185 ? -12.016 4.069 -1.313 1.00 94.62 185 GLU A O 1
ATOM 1409 N N . TRP A 1 186 ? -11.761 2.220 -0.083 1.00 95.56 186 TRP A N 1
ATOM 1410 C CA . TRP A 1 186 ? -10.327 2.446 0.119 1.00 95.56 186 TRP A CA 1
ATOM 1411 C C . TRP A 1 186 ? -9.548 2.157 -1.167 1.00 95.56 186 TRP A C 1
ATOM 1413 O O . TRP A 1 186 ? -8.646 2.918 -1.515 1.00 95.56 186 TRP A O 1
ATOM 1423 N N . ASN A 1 187 ? -9.941 1.129 -1.932 1.00 95.81 187 ASN A N 1
ATOM 1424 C CA . ASN A 1 187 ? -9.381 0.895 -3.263 1.00 95.81 187 ASN A CA 1
ATOM 1425 C C . ASN A 1 187 ? -9.657 2.076 -4.195 1.00 95.81 187 ASN A C 1
ATOM 1427 O O . ASN A 1 187 ? -8.735 2.533 -4.857 1.00 95.81 187 ASN A O 1
ATOM 1431 N N . GLU A 1 188 ? -10.885 2.601 -4.223 1.00 93.75 188 GLU A N 1
ATOM 1432 C CA . GLU A 1 188 ? -11.236 3.785 -5.019 1.00 93.75 188 GLU A CA 1
ATOM 1433 C C . GLU A 1 188 ? -10.338 4.983 -4.669 1.00 93.75 188 GLU A C 1
ATOM 1435 O O . GLU A 1 188 ? -9.799 5.632 -5.564 1.00 93.75 188 GLU A O 1
ATOM 1440 N N . ARG A 1 189 ? -10.082 5.234 -3.378 1.00 93.94 189 ARG A N 1
ATOM 1441 C CA . ARG A 1 189 ? -9.164 6.304 -2.947 1.00 93.94 189 ARG A CA 1
ATOM 1442 C C . ARG A 1 189 ? -7.721 6.090 -3.386 1.00 93.94 189 ARG A C 1
ATOM 1444 O O . ARG A 1 189 ? -7.053 7.055 -3.750 1.00 93.94 189 ARG A O 1
ATOM 1451 N N . ILE A 1 190 ? -7.233 4.853 -3.339 1.00 95.69 190 ILE A N 1
ATOM 1452 C CA . ILE A 1 190 ? -5.890 4.520 -3.829 1.00 95.69 190 ILE A CA 1
ATOM 1453 C C . ILE A 1 190 ? -5.815 4.744 -5.337 1.00 95.69 190 ILE A C 1
ATOM 1455 O O . ILE A 1 190 ? -4.865 5.354 -5.817 1.00 95.69 190 ILE A O 1
ATOM 1459 N N . MET A 1 191 ? -6.841 4.312 -6.067 1.00 93.50 191 MET A N 1
ATOM 1460 C CA . MET A 1 191 ? -6.916 4.414 -7.520 1.00 93.50 191 MET A CA 1
ATOM 1461 C C . MET A 1 191 ? -6.863 5.860 -8.018 1.00 93.50 191 MET A C 1
ATOM 1463 O O . MET A 1 191 ? -6.135 6.140 -8.965 1.00 93.50 191 MET A O 1
ATOM 1467 N N . VAL A 1 192 ? -7.534 6.792 -7.332 1.00 91.00 192 VAL A N 1
ATOM 1468 C CA . VAL A 1 192 ? -7.447 8.238 -7.630 1.00 91.00 192 VAL A CA 1
ATOM 1469 C C . VAL A 1 192 ? -6.002 8.753 -7.566 1.00 91.00 192 VAL A C 1
ATOM 1471 O O . VAL A 1 192 ? -5.648 9.696 -8.266 1.00 91.00 192 VAL A O 1
ATOM 1474 N N . ARG A 1 193 ? -5.149 8.137 -6.739 1.00 90.06 193 ARG A N 1
ATOM 1475 C CA . ARG A 1 193 ? -3.735 8.510 -6.569 1.00 90.06 193 ARG A CA 1
ATOM 1476 C C . ARG A 1 193 ? -2.767 7.658 -7.389 1.00 90.06 193 ARG A C 1
ATOM 1478 O O . ARG A 1 193 ? -1.602 8.024 -7.506 1.00 90.06 193 ARG A O 1
ATOM 1485 N N . SER A 1 194 ? -3.215 6.521 -7.918 1.00 90.19 194 SER A N 1
ATOM 1486 C CA . SER A 1 194 ? -2.379 5.575 -8.662 1.00 90.19 194 SER A CA 1
ATOM 1487 C C . SER A 1 194 ? -2.660 5.566 -10.168 1.00 90.19 194 SER A C 1
ATOM 1489 O O . SER A 1 194 ? -2.022 4.806 -10.894 1.00 90.19 194 SER A O 1
ATOM 1491 N N . VAL A 1 195 ? -3.600 6.377 -10.658 1.00 87.56 195 VAL A N 1
ATOM 1492 C CA . VAL A 1 195 ? -3.873 6.546 -12.091 1.00 87.56 195 VAL A CA 1
ATOM 1493 C C . VAL A 1 195 ? -3.502 7.966 -12.517 1.00 87.56 195 VAL A C 1
ATOM 1495 O O . VAL A 1 195 ? -4.066 8.939 -12.017 1.00 87.56 195 VAL A O 1
ATOM 1498 N N . ILE A 1 196 ? -2.539 8.088 -13.434 1.00 78.38 196 ILE A N 1
ATOM 1499 C CA . ILE A 1 196 ? -2.074 9.382 -13.956 1.00 78.38 196 ILE A CA 1
ATOM 1500 C C . ILE A 1 196 ? -3.229 10.081 -14.692 1.00 78.38 196 ILE A C 1
ATOM 1502 O O . ILE A 1 196 ? -3.968 9.447 -15.441 1.00 78.38 196 ILE A O 1
ATOM 1506 N N . GLY A 1 197 ? -3.388 11.391 -14.479 1.00 61.19 197 GLY A N 1
ATOM 1507 C CA . GLY A 1 197 ? -4.409 12.201 -15.160 1.00 61.19 197 GLY A CA 1
ATOM 1508 C C . GLY A 1 197 ? -5.787 12.236 -14.483 1.00 61.19 197 GLY A C 1
ATOM 1509 O O . GLY A 1 197 ? -6.719 12.810 -15.041 1.00 61.19 197 GLY A O 1
ATOM 1510 N N . GLN A 1 198 ? -5.939 11.664 -13.281 1.00 56.09 198 GLN A N 1
ATOM 1511 C CA . GLN A 1 198 ? -7.159 11.799 -12.467 1.00 56.09 198 GLN A CA 1
ATOM 1512 C C . GLN A 1 198 ? -7.137 12.959 -11.456 1.00 56.09 198 GLN A C 1
ATOM 1514 O O . GLN A 1 198 ? -8.133 13.160 -10.760 1.00 56.09 198 GLN A O 1
ATOM 1519 N N . GLU A 1 199 ? -6.047 13.731 -11.376 1.00 50.22 199 GLU A N 1
ATOM 1520 C CA . GLU A 1 199 ? -5.806 14.682 -10.276 1.00 50.22 199 GLU A CA 1
ATOM 1521 C C . GLU A 1 199 ? -6.832 15.834 -10.158 1.00 50.22 199 GLU A C 1
ATOM 1523 O O . GLU A 1 199 ? -6.920 16.426 -9.088 1.00 50.22 199 GLU A O 1
ATOM 1528 N N . ASP A 1 200 ? -7.701 16.063 -11.154 1.00 39.84 200 ASP A N 1
ATOM 1529 C CA . ASP A 1 200 ? -8.642 17.201 -11.192 1.00 39.84 200 ASP A CA 1
ATOM 1530 C C . ASP A 1 200 ? -10.143 16.847 -11.184 1.00 39.84 200 ASP A C 1
ATOM 1532 O O . ASP A 1 200 ? -10.984 17.626 -11.639 1.00 39.84 200 ASP A O 1
ATOM 1536 N N . ARG A 1 201 ? -10.549 15.689 -10.646 1.00 38.78 201 ARG A N 1
ATOM 1537 C CA . ARG A 1 201 ? -11.985 15.436 -10.399 1.00 38.78 201 ARG A CA 1
ATOM 1538 C C . ARG A 1 201 ? -12.344 15.689 -8.932 1.00 38.78 201 ARG A C 1
ATOM 1540 O O . ARG A 1 201 ? -12.135 14.797 -8.109 1.00 38.78 201 ARG A O 1
ATOM 1547 N N . PRO A 1 202 ? -12.922 16.855 -8.571 1.00 37.19 202 PRO A N 1
ATOM 1548 C CA . PRO A 1 202 ? -13.497 17.038 -7.247 1.00 37.19 202 PRO A CA 1
ATOM 1549 C C . PRO A 1 202 ? -14.673 16.070 -7.089 1.00 37.19 202 PRO A C 1
ATOM 1551 O O . PRO A 1 202 ? -15.723 16.215 -7.711 1.00 37.19 202 PRO A O 1
ATOM 1554 N N . TYR A 1 203 ? -14.476 15.039 -6.272 1.00 38.16 203 TYR A N 1
ATOM 1555 C CA . TYR A 1 203 ? -15.499 14.048 -5.970 1.00 38.16 203 TYR A CA 1
ATOM 1556 C C . TYR A 1 203 ? -16.510 14.661 -4.990 1.00 38.16 203 TYR A C 1
ATOM 1558 O O . TYR A 1 203 ? -16.340 14.583 -3.775 1.00 38.16 203 TYR A O 1
ATOM 1566 N N . TRP A 1 204 ? -17.571 15.274 -5.515 1.00 38.88 204 TRP A N 1
ATOM 1567 C CA . TRP A 1 204 ? -18.787 15.561 -4.756 1.00 38.88 204 TRP A CA 1
ATOM 1568 C C . TRP A 1 204 ? -19.947 14.822 -5.410 1.00 38.88 204 TRP A C 1
ATOM 1570 O O . TRP A 1 204 ? -20.213 14.975 -6.599 1.00 38.88 204 TRP A O 1
ATOM 1580 N N . GLY A 1 205 ? -20.610 13.965 -4.635 1.00 44.34 205 GLY A N 1
ATOM 1581 C CA . GLY A 1 205 ? -21.785 13.249 -5.101 1.00 44.34 205 GLY A CA 1
ATOM 1582 C C . GLY A 1 205 ? -22.889 14.221 -5.504 1.00 44.34 205 GLY A C 1
ATOM 1583 O O . GLY A 1 205 ? -23.264 15.086 -4.726 1.00 44.34 205 GLY A O 1
ATOM 1584 N N . THR A 1 206 ? -23.389 14.088 -6.725 1.00 38.06 206 THR A N 1
ATOM 1585 C CA . THR A 1 206 ? -24.803 14.151 -7.138 1.00 38.06 206 THR A CA 1
ATOM 1586 C C . THR A 1 206 ? -24.843 14.148 -8.660 1.00 38.06 206 THR A C 1
ATOM 1588 O O . THR A 1 206 ? -24.003 14.746 -9.326 1.00 38.06 206 THR A O 1
ATOM 1591 N N . GLY A 1 207 ? -25.773 13.374 -9.213 1.00 40.59 207 GLY A N 1
ATOM 1592 C CA . GLY A 1 207 ? -25.868 13.138 -10.645 1.00 40.59 207 GLY A CA 1
ATOM 1593 C C . GLY A 1 207 ? -26.226 14.401 -11.413 1.00 40.59 207 GLY A C 1
ATOM 1594 O O . GLY A 1 207 ? -27.317 14.924 -11.236 1.00 40.59 207 GLY A O 1
ATOM 1595 N N . ILE A 1 208 ? -25.339 14.824 -12.311 1.00 32.72 208 ILE A N 1
ATOM 1596 C CA . ILE A 1 208 ? -25.664 15.598 -13.510 1.00 32.72 208 ILE A CA 1
ATOM 1597 C C . ILE A 1 208 ? -24.730 15.082 -14.613 1.00 32.72 208 ILE A C 1
ATOM 1599 O O . ILE A 1 208 ? -23.523 14.953 -14.414 1.00 32.72 208 ILE A O 1
ATOM 1603 N N . SER A 1 209 ? -25.307 14.703 -15.753 1.00 52.09 209 SER A N 1
ATOM 1604 C CA . SER A 1 209 ? -24.574 14.334 -16.970 1.00 52.09 209 SER A CA 1
ATOM 1605 C C . SER A 1 209 ? -23.838 15.538 -17.566 1.00 52.09 209 SER A C 1
ATOM 1607 O O . SER A 1 209 ? -24.321 16.647 -17.367 1.00 52.09 209 SER A O 1
ATOM 1609 N N . VAL A 1 210 ? -22.818 15.278 -18.411 1.00 35.53 210 VAL A N 1
ATOM 1610 C CA . VAL A 1 210 ? -22.135 16.159 -19.413 1.00 35.53 210 VAL A CA 1
ATOM 1611 C C . VAL A 1 210 ? -20.639 16.382 -19.077 1.00 35.53 210 VAL A C 1
ATOM 1613 O O . VAL A 1 210 ? -20.318 16.460 -17.894 1.00 35.53 210 VAL A O 1
ATOM 1616 N N . PRO A 1 211 ? -19.704 16.597 -20.039 1.00 35.94 211 PRO A N 1
ATOM 1617 C CA . PRO A 1 211 ? -19.503 16.120 -21.428 1.00 35.94 211 PRO A CA 1
ATOM 1618 C C . PRO A 1 211 ? -18.258 15.178 -21.529 1.00 35.94 211 PRO A C 1
ATOM 1620 O O . PRO A 1 211 ? -17.617 14.915 -20.509 1.00 35.94 211 PRO A O 1
ATOM 1623 N N . PRO A 1 212 ? -17.869 14.639 -22.712 1.00 35.91 212 PRO A N 1
ATOM 1624 C CA . PRO A 1 212 ? -16.668 13.796 -22.818 1.00 35.91 212 PRO A CA 1
ATOM 1625 C C . PRO A 1 212 ? -15.370 14.565 -22.500 1.00 35.91 212 PRO A C 1
ATOM 1627 O O . PRO A 1 212 ? -15.153 15.672 -22.989 1.00 35.91 212 PRO A O 1
ATOM 1630 N N . SER A 1 213 ? -14.504 13.952 -21.683 1.00 36.69 213 SER A N 1
ATOM 1631 C CA . SER A 1 213 ? -13.146 14.429 -21.372 1.00 36.69 213 SER A CA 1
ATOM 1632 C C . SER A 1 213 ? -12.240 14.455 -22.616 1.00 36.69 213 SER A C 1
ATOM 1634 O O . SER A 1 213 ? -12.452 13.655 -23.532 1.00 36.69 213 SER A O 1
ATOM 1636 N N . PRO A 1 214 ? -11.206 15.322 -22.644 1.00 39.88 214 PRO A N 1
ATOM 1637 C CA . PRO A 1 214 ? -10.279 15.398 -23.762 1.00 39.88 214 PRO A CA 1
ATOM 1638 C C . PRO A 1 214 ? -9.472 14.101 -23.836 1.00 39.88 214 PRO A C 1
ATOM 1640 O O . PRO A 1 214 ? -8.839 13.671 -22.874 1.00 39.88 214 PRO A O 1
ATOM 1643 N N . VAL A 1 215 ? -9.551 13.455 -24.993 1.00 43.12 215 VAL A N 1
ATOM 1644 C CA . VAL A 1 215 ? -8.764 12.278 -25.349 1.00 43.12 215 VAL A CA 1
ATOM 1645 C C . VAL A 1 215 ? -7.292 12.696 -25.337 1.00 43.12 215 VAL A C 1
ATOM 1647 O O . VAL A 1 215 ? -6.911 13.564 -26.119 1.00 43.12 215 VAL A O 1
ATOM 1650 N N . CYS A 1 216 ? -6.475 12.101 -24.460 1.00 44.03 216 CYS A N 1
ATOM 1651 C CA . CYS A 1 216 ? -5.015 12.132 -24.600 1.00 44.03 216 CYS A CA 1
ATOM 1652 C C . CYS A 1 216 ? -4.712 11.632 -26.013 1.00 44.03 216 CYS A C 1
ATOM 1654 O O . CYS A 1 216 ? -5.109 10.516 -26.378 1.00 44.03 216 CYS A O 1
ATOM 1656 N N . SER A 1 217 ? -4.194 12.517 -26.865 1.00 54.50 217 SER A N 1
ATOM 1657 C CA . SER A 1 217 ? -4.214 12.254 -28.291 1.00 54.50 217 SER A CA 1
ATOM 1658 C C . SER A 1 217 ? -3.298 11.073 -28.581 1.00 54.50 217 SER A C 1
ATOM 1660 O O . SER A 1 217 ? -2.217 10.917 -28.015 1.00 54.50 217 SER A O 1
ATOM 1662 N N . ARG A 1 218 ? -3.753 10.193 -29.471 1.00 52.00 218 ARG A N 1
ATOM 1663 C CA . ARG A 1 218 ? -3.049 8.969 -29.885 1.00 52.00 218 ARG A CA 1
ATOM 1664 C C . ARG A 1 218 ? -1.595 9.235 -30.324 1.00 52.00 218 ARG A C 1
ATOM 1666 O O . ARG A 1 218 ? -0.773 8.325 -30.325 1.00 52.00 218 ARG A O 1
ATOM 1673 N N . GLU A 1 219 ? -1.293 10.487 -30.660 1.00 47.22 219 GLU A N 1
ATOM 1674 C CA . GLU A 1 219 ? 0.023 11.020 -31.004 1.00 47.22 219 GLU A CA 1
ATOM 1675 C C . GLU A 1 219 ? 1.005 11.007 -29.813 1.00 47.22 219 GLU A C 1
ATOM 1677 O O . GLU A 1 219 ? 2.157 10.620 -29.998 1.00 47.22 219 GLU A O 1
ATOM 1682 N N . GLU A 1 220 ? 0.570 11.340 -28.590 1.00 51.62 220 GLU A N 1
ATOM 1683 C CA . GLU A 1 220 ? 1.431 11.324 -27.391 1.00 51.62 220 GLU A CA 1
ATOM 1684 C C . GLU A 1 220 ? 1.773 9.897 -26.945 1.00 51.62 220 GLU A C 1
ATOM 1686 O O . GLU A 1 220 ? 2.916 9.605 -26.587 1.00 51.62 220 GLU A O 1
ATOM 1691 N N . SER A 1 221 ? 0.806 8.977 -27.037 1.00 54.97 221 SER A N 1
ATOM 1692 C CA . SER A 1 221 ? 1.035 7.552 -26.764 1.00 54.97 221 SER A CA 1
ATOM 1693 C C . SER A 1 221 ? 2.058 6.956 -27.736 1.00 54.97 221 SER A C 1
ATOM 1695 O O . SER A 1 221 ? 2.969 6.241 -27.322 1.00 54.97 221 SER A O 1
ATOM 1697 N N . PHE A 1 222 ? 1.947 7.295 -29.023 1.00 53.66 222 PHE A N 1
ATOM 1698 C CA . PHE A 1 222 ? 2.871 6.827 -30.053 1.00 53.66 222 PHE A CA 1
ATOM 1699 C C . PHE A 1 222 ? 4.272 7.436 -29.903 1.00 53.66 222 PHE A C 1
ATOM 1701 O O . PHE A 1 222 ? 5.270 6.728 -30.039 1.00 53.66 222 PHE A O 1
ATOM 1708 N N . ALA A 1 223 ? 4.367 8.725 -29.559 1.00 54.91 223 ALA A N 1
ATOM 1709 C CA . ALA A 1 223 ? 5.646 9.382 -29.292 1.00 54.91 223 ALA A CA 1
ATOM 1710 C C . ALA A 1 223 ? 6.398 8.720 -28.123 1.00 54.91 223 ALA A C 1
ATOM 1712 O O . ALA A 1 223 ? 7.617 8.550 -28.192 1.00 54.91 223 ALA A O 1
ATOM 1713 N N . ASN A 1 224 ? 5.683 8.290 -27.079 1.00 54.12 224 ASN A N 1
ATOM 1714 C CA . ASN A 1 224 ? 6.279 7.554 -25.964 1.00 54.12 224 ASN A CA 1
ATOM 1715 C C . ASN A 1 224 ? 6.716 6.131 -26.348 1.00 54.12 224 ASN A C 1
ATOM 1717 O O . ASN A 1 224 ? 7.809 5.720 -25.958 1.00 54.12 224 ASN A O 1
ATOM 1721 N N . GLU A 1 225 ? 5.930 5.396 -27.141 1.00 53.78 225 GLU A N 1
ATOM 1722 C CA . GLU A 1 225 ? 6.326 4.066 -27.636 1.00 53.78 225 GLU A CA 1
ATOM 1723 C C . GLU A 1 225 ? 7.583 4.127 -28.516 1.00 53.78 225 GLU A C 1
ATOM 1725 O O . GLU A 1 225 ? 8.513 3.336 -28.336 1.00 53.78 225 GLU A O 1
ATOM 1730 N N . LEU A 1 226 ? 7.660 5.115 -29.415 1.00 52.78 226 LEU A N 1
ATOM 1731 C CA . LEU A 1 226 ? 8.845 5.363 -30.239 1.00 52.78 226 LEU A CA 1
ATOM 1732 C C . LEU A 1 226 ? 10.071 5.683 -29.386 1.00 52.78 226 LEU A C 1
ATOM 1734 O O . LEU A 1 226 ? 11.144 5.140 -29.641 1.00 52.78 226 LEU A O 1
ATOM 1738 N N . ARG A 1 227 ? 9.911 6.508 -28.344 1.00 54.25 227 ARG A N 1
ATOM 1739 C CA . ARG A 1 227 ? 11.008 6.874 -27.439 1.00 54.25 227 ARG A CA 1
ATOM 1740 C C . ARG A 1 227 ? 11.599 5.644 -26.747 1.00 54.25 227 ARG A C 1
ATOM 1742 O O . ARG A 1 227 ? 12.819 5.491 -26.736 1.00 54.25 227 ARG A O 1
ATOM 1749 N N . ILE A 1 228 ? 10.741 4.743 -26.261 1.00 52.56 228 ILE A N 1
ATOM 1750 C CA . ILE A 1 228 ? 11.127 3.483 -25.600 1.00 52.56 228 ILE A CA 1
ATOM 1751 C C . ILE A 1 228 ? 11.867 2.542 -26.567 1.00 52.56 228 ILE A C 1
ATOM 1753 O O . ILE A 1 228 ? 12.889 1.943 -26.209 1.00 52.56 228 ILE A O 1
ATOM 1757 N N . LEU A 1 229 ? 11.390 2.437 -27.811 1.00 47.22 229 LEU A N 1
ATOM 1758 C CA . LEU A 1 229 ? 12.037 1.635 -28.852 1.00 47.22 229 LEU A CA 1
ATOM 1759 C C . LEU A 1 229 ? 13.409 2.206 -29.231 1.00 47.22 229 LEU A C 1
ATOM 1761 O O . LEU A 1 229 ? 14.378 1.455 -29.312 1.00 47.22 229 LEU A O 1
ATOM 1765 N N . THR A 1 230 ? 13.523 3.529 -29.378 1.00 50.31 230 THR A N 1
ATOM 1766 C CA . THR A 1 230 ? 14.801 4.191 -29.685 1.00 50.31 230 THR A CA 1
ATOM 1767 C C . THR A 1 230 ? 15.820 4.104 -28.551 1.00 50.31 230 THR A C 1
ATOM 1769 O O . THR A 1 230 ? 16.994 3.897 -28.829 1.00 50.31 230 THR A O 1
ATOM 1772 N N . SER A 1 231 ? 15.401 4.145 -27.281 1.00 48.59 231 SER A N 1
ATOM 1773 C CA . SER A 1 231 ? 16.319 3.926 -26.150 1.00 48.59 231 SER A CA 1
ATOM 1774 C C . SER A 1 231 ? 16.803 2.477 -26.019 1.00 48.59 231 SER A C 1
ATOM 1776 O O . SER A 1 231 ? 17.783 2.218 -25.333 1.00 48.59 231 SER A O 1
ATOM 1778 N N . SER A 1 232 ? 16.128 1.522 -26.668 1.00 44.59 232 SER A N 1
ATOM 1779 C CA . SER A 1 232 ? 16.544 0.111 -26.687 1.00 44.59 232 SER A CA 1
ATOM 1780 C C . SER A 1 232 ? 17.537 -0.197 -27.820 1.00 44.59 232 SER A C 1
ATOM 1782 O O . SER A 1 232 ? 18.080 -1.299 -27.883 1.00 44.59 232 SER A O 1
ATOM 1784 N N . LEU A 1 233 ? 17.779 0.762 -28.723 1.00 46.78 233 LEU A N 1
ATOM 1785 C CA . LEU A 1 233 ? 18.582 0.581 -29.936 1.00 46.78 233 LEU A CA 1
ATOM 1786 C C . LEU A 1 233 ? 20.080 0.866 -29.768 1.00 46.78 233 LEU A C 1
ATOM 1788 O O . LEU A 1 233 ? 20.847 0.588 -30.689 1.00 46.78 233 LEU A O 1
ATOM 1792 N N . ASP A 1 234 ? 20.522 1.292 -28.581 1.00 44.91 234 ASP A N 1
ATOM 1793 C CA . ASP A 1 234 ? 21.942 1.495 -28.241 1.00 44.91 234 ASP A CA 1
ATOM 1794 C C . ASP A 1 234 ? 22.809 0.217 -28.330 1.00 44.91 234 ASP A C 1
ATOM 1796 O O . ASP A 1 234 ? 24.028 0.276 -28.177 1.00 44.91 234 ASP A O 1
ATOM 1800 N N . MET A 1 235 ? 22.214 -0.953 -28.596 1.00 45.59 235 MET A N 1
ATOM 1801 C CA . MET A 1 235 ? 22.883 -2.256 -28.488 1.00 45.59 235 MET A CA 1
ATOM 1802 C C . MET A 1 235 ? 23.035 -3.051 -29.797 1.00 45.59 235 MET A C 1
ATOM 1804 O O . MET A 1 235 ? 23.600 -4.143 -29.743 1.00 45.59 235 MET A O 1
ATOM 1808 N N . ILE A 1 236 ? 22.580 -2.580 -30.970 1.00 48.56 236 ILE A N 1
ATOM 1809 C CA . ILE A 1 236 ? 22.627 -3.422 -32.189 1.00 48.56 236 ILE A CA 1
ATOM 1810 C C . ILE A 1 236 ? 23.183 -2.679 -33.416 1.00 48.56 236 ILE A C 1
ATOM 1812 O O . ILE A 1 236 ? 22.424 -2.045 -34.145 1.00 48.56 236 ILE A O 1
ATOM 1816 N N . PRO A 1 237 ? 24.487 -2.821 -33.734 1.00 50.06 237 PRO A N 1
ATOM 1817 C CA . PRO A 1 237 ? 25.067 -2.335 -34.983 1.00 50.06 237 PRO A CA 1
ATOM 1818 C C . PRO A 1 237 ? 25.059 -3.416 -36.082 1.00 50.06 237 PRO A C 1
ATOM 1820 O O . PRO A 1 237 ? 25.903 -3.393 -36.974 1.00 50.06 237 PRO A O 1
ATOM 1823 N N . SER A 1 238 ? 24.165 -4.411 -36.010 1.00 61.28 238 SER A N 1
ATOM 1824 C CA . SER A 1 238 ? 24.075 -5.470 -37.021 1.00 61.28 238 SER A CA 1
ATOM 1825 C C . SER A 1 238 ? 22.979 -5.164 -38.045 1.00 61.28 238 SER A C 1
ATOM 1827 O O . SER A 1 238 ? 21.922 -4.625 -37.713 1.00 61.28 238 SER A O 1
ATOM 1829 N N . ALA A 1 239 ? 23.211 -5.553 -39.302 1.00 57.78 239 ALA A N 1
ATOM 1830 C CA . ALA A 1 239 ? 22.220 -5.453 -40.377 1.00 57.78 239 ALA A CA 1
ATOM 1831 C C . ALA A 1 239 ? 20.891 -6.159 -40.028 1.00 57.78 239 ALA A C 1
ATOM 1833 O O . ALA A 1 239 ? 19.828 -5.769 -40.512 1.00 57.78 239 ALA A O 1
ATOM 1834 N N . GLU A 1 240 ? 20.952 -7.162 -39.149 1.00 62.22 240 GLU A N 1
ATOM 1835 C CA . GLU A 1 240 ? 19.794 -7.892 -38.638 1.00 62.22 240 GLU A CA 1
ATOM 1836 C C . GLU A 1 240 ? 18.936 -7.034 -37.694 1.00 62.22 240 GLU A C 1
ATOM 1838 O O . GLU A 1 240 ? 17.711 -7.031 -37.803 1.00 62.22 240 GLU A O 1
ATOM 1843 N N . GLY A 1 241 ? 19.565 -6.242 -36.814 1.00 64.06 241 GLY A N 1
ATOM 1844 C CA . GLY A 1 241 ? 18.857 -5.318 -35.921 1.00 64.06 241 GLY A CA 1
ATOM 1845 C C . GLY A 1 241 ? 18.119 -4.225 -36.683 1.00 64.06 241 GLY A C 1
ATOM 1846 O O . GLY A 1 241 ? 16.968 -3.922 -36.380 1.00 64.06 241 GLY A O 1
ATOM 1847 N N . ILE A 1 242 ? 18.745 -3.701 -37.738 1.00 61.66 242 ILE A N 1
ATOM 1848 C CA . ILE A 1 242 ? 18.122 -2.711 -38.622 1.00 61.66 242 ILE A CA 1
ATOM 1849 C C . ILE A 1 242 ? 16.852 -3.290 -39.259 1.00 61.66 242 ILE A C 1
ATOM 1851 O O . ILE A 1 242 ? 15.792 -2.679 -39.153 1.00 61.66 242 ILE A O 1
ATOM 1855 N N . LYS A 1 243 ? 16.909 -4.502 -39.829 1.00 64.75 243 LYS A N 1
ATOM 1856 C CA . LYS A 1 243 ? 15.726 -5.167 -40.409 1.00 64.75 243 LYS A CA 1
ATOM 1857 C C . LYS A 1 243 ? 14.602 -5.399 -39.395 1.00 64.75 243 LYS A C 1
ATOM 1859 O O . LYS A 1 243 ? 13.429 -5.293 -39.751 1.00 64.75 243 LYS A O 1
ATOM 1864 N N . GLN A 1 244 ? 14.932 -5.705 -38.139 1.00 63.50 244 GLN A N 1
ATOM 1865 C CA . GLN A 1 244 ? 13.925 -5.863 -37.085 1.00 63.50 244 GLN A CA 1
ATOM 1866 C C . GLN A 1 244 ? 13.206 -4.544 -36.783 1.00 63.50 244 GLN A C 1
ATOM 1868 O O . GLN A 1 244 ? 11.981 -4.533 -36.659 1.00 63.50 244 GLN A O 1
ATOM 1873 N N . VAL A 1 245 ? 13.939 -3.429 -36.734 1.00 64.00 245 VAL A N 1
ATOM 1874 C CA . VAL A 1 245 ? 13.352 -2.091 -36.559 1.00 64.00 245 VAL A CA 1
ATOM 1875 C C . VAL A 1 245 ? 12.463 -1.722 -37.743 1.00 64.00 245 VAL A C 1
ATOM 1877 O O . VAL A 1 245 ? 11.342 -1.261 -37.536 1.00 64.00 245 VAL A O 1
ATOM 1880 N N . GLU A 1 246 ? 12.914 -1.980 -38.973 1.00 64.50 246 GLU A N 1
ATOM 1881 C CA . GLU A 1 246 ? 12.111 -1.761 -40.184 1.00 64.50 246 GLU A CA 1
ATOM 1882 C C . GLU A 1 246 ? 10.795 -2.561 -40.130 1.00 64.50 246 GLU A C 1
ATOM 1884 O O . GLU A 1 246 ? 9.723 -2.018 -40.403 1.00 64.50 246 GLU A O 1
ATOM 1889 N N . GLY A 1 247 ? 10.849 -3.825 -39.693 1.00 66.44 247 GLY A N 1
ATOM 1890 C CA . GLY A 1 247 ? 9.667 -4.673 -39.520 1.00 66.44 247 GLY A CA 1
ATOM 1891 C C . GLY A 1 247 ? 8.696 -4.164 -38.449 1.00 66.44 247 GLY A C 1
ATOM 1892 O O . GLY A 1 247 ? 7.479 -4.194 -38.650 1.00 66.44 247 GLY A O 1
ATOM 1893 N N . LEU A 1 248 ? 9.211 -3.655 -37.326 1.00 63.62 248 LEU A N 1
ATOM 1894 C CA . LEU A 1 248 ? 8.390 -3.074 -36.259 1.00 63.62 248 LEU A CA 1
ATOM 1895 C C . LEU A 1 248 ? 7.712 -1.774 -36.704 1.00 63.62 248 LEU A C 1
ATOM 1897 O O . LEU A 1 248 ? 6.515 -1.606 -36.469 1.00 63.62 248 LEU A O 1
ATOM 1901 N N . LEU A 1 249 ? 8.436 -0.894 -37.400 1.00 65.06 249 LEU A N 1
ATOM 1902 C CA . LEU A 1 249 ? 7.890 0.355 -37.938 1.00 65.06 249 LEU A CA 1
ATOM 1903 C C . LEU A 1 249 ? 6.824 0.094 -39.007 1.00 65.06 249 LEU A C 1
ATOM 1905 O O . LEU A 1 249 ? 5.742 0.685 -38.964 1.00 65.06 249 LEU A O 1
ATOM 1909 N N . ALA A 1 250 ? 7.076 -0.846 -39.922 1.00 66.31 250 ALA A N 1
ATOM 1910 C CA . ALA A 1 250 ? 6.094 -1.256 -40.920 1.00 66.31 250 ALA A CA 1
ATOM 1911 C C . ALA A 1 250 ? 4.824 -1.821 -40.263 1.00 66.31 250 ALA A C 1
ATOM 1913 O O . ALA A 1 250 ? 3.716 -1.477 -40.668 1.00 66.31 250 ALA A O 1
ATOM 1914 N N . LYS A 1 251 ? 4.961 -2.627 -39.203 1.00 65.00 251 LYS A N 1
ATOM 1915 C CA . LYS A 1 251 ? 3.816 -3.179 -38.466 1.00 65.00 251 LYS A CA 1
ATOM 1916 C C . LYS A 1 251 ? 3.025 -2.100 -37.720 1.00 65.00 251 LYS A C 1
ATOM 1918 O O . LYS A 1 251 ? 1.799 -2.114 -37.773 1.00 65.00 251 LYS A O 1
ATOM 1923 N N . ALA A 1 252 ? 3.707 -1.164 -37.060 1.00 58.97 252 ALA A N 1
ATOM 1924 C CA . ALA A 1 252 ? 3.073 -0.085 -36.299 1.00 58.97 252 ALA A CA 1
ATOM 1925 C C . ALA A 1 252 ? 2.319 0.914 -37.195 1.00 58.97 252 ALA A C 1
ATOM 1927 O O . ALA A 1 252 ? 1.290 1.454 -36.797 1.00 58.97 252 ALA A O 1
ATOM 1928 N N . THR A 1 253 ? 2.801 1.126 -38.421 1.00 59.69 253 THR A N 1
ATOM 1929 C CA . THR A 1 253 ? 2.228 2.086 -39.383 1.00 59.69 253 THR A CA 1
ATOM 1930 C C . THR A 1 253 ? 1.304 1.445 -40.422 1.00 59.69 253 THR A C 1
ATOM 1932 O O . THR A 1 253 ? 0.875 2.118 -41.358 1.00 59.69 253 THR A O 1
ATOM 1935 N N . GLY A 1 254 ? 1.016 0.143 -40.313 1.00 65.62 254 GLY A N 1
ATOM 1936 C CA . GLY A 1 254 ? 0.215 -0.576 -41.311 1.00 65.62 254 GLY A CA 1
ATOM 1937 C C . GLY A 1 254 ? 0.841 -0.582 -42.714 1.00 65.62 254 GLY A C 1
ATOM 1938 O O . GLY A 1 254 ? 0.121 -0.595 -43.707 1.00 65.62 254 GLY A O 1
ATOM 1939 N N . GLY A 1 255 ? 2.174 -0.536 -42.801 1.00 61.69 255 GLY A N 1
ATOM 1940 C CA . GLY A 1 255 ? 2.934 -0.573 -44.053 1.00 61.69 255 GLY A CA 1
ATOM 1941 C C . GLY A 1 255 ? 3.197 0.786 -44.712 1.00 61.69 255 GLY A C 1
ATOM 1942 O O . GLY A 1 255 ? 3.740 0.816 -45.810 1.00 61.69 255 GLY A O 1
ATOM 1943 N N . GLN A 1 256 ? 2.858 1.910 -44.070 1.00 55.19 256 GLN A N 1
ATOM 1944 C CA . GLN A 1 256 ? 2.999 3.263 -44.644 1.00 55.19 256 GLN A CA 1
ATOM 1945 C C . GLN A 1 256 ? 4.303 3.995 -44.258 1.00 55.19 256 GLN A C 1
ATOM 1947 O O . GLN A 1 256 ? 4.352 5.226 -44.220 1.00 55.19 256 GLN A O 1
ATOM 1952 N N . THR A 1 257 ? 5.380 3.264 -43.964 1.00 55.16 257 THR A N 1
ATOM 1953 C CA . THR A 1 257 ? 6.689 3.867 -43.645 1.00 55.16 257 THR A CA 1
ATOM 1954 C C . THR A 1 257 ? 7.567 3.952 -44.893 1.00 55.16 257 THR A C 1
ATOM 1956 O O . THR A 1 257 ? 7.740 2.954 -45.587 1.00 55.16 257 THR A O 1
ATOM 1959 N N . ILE A 1 258 ? 8.170 5.118 -45.154 1.00 50.34 258 ILE A N 1
ATOM 1960 C CA . ILE A 1 258 ? 9.220 5.281 -46.169 1.00 50.34 258 ILE A CA 1
ATOM 1961 C C . ILE A 1 258 ? 10.553 5.425 -45.432 1.00 50.34 258 ILE A C 1
ATOM 1963 O O . ILE A 1 258 ? 10.785 6.400 -44.720 1.00 50.34 258 ILE A O 1
ATOM 1967 N N . ILE A 1 259 ? 11.437 4.443 -45.583 1.00 54.78 259 ILE A N 1
ATOM 1968 C CA . ILE A 1 259 ? 12.767 4.463 -44.966 1.00 54.78 259 ILE A CA 1
ATOM 1969 C C . ILE A 1 259 ? 13.747 5.042 -45.986 1.00 54.78 259 ILE A C 1
ATOM 1971 O O . ILE A 1 259 ? 13.945 4.459 -47.051 1.00 54.78 259 ILE A O 1
ATOM 1975 N N . LEU A 1 260 ? 14.356 6.185 -45.672 1.00 45.59 260 LEU A N 1
ATOM 1976 C CA . LEU A 1 260 ? 15.392 6.800 -46.494 1.00 45.59 260 LEU A CA 1
ATOM 1977 C C . LEU A 1 260 ? 16.761 6.429 -45.916 1.00 45.59 260 LEU A C 1
ATOM 1979 O O . LEU A 1 260 ? 17.080 6.705 -44.757 1.00 45.59 260 LEU A O 1
ATOM 1983 N N . ARG A 1 261 ? 17.583 5.771 -46.732 1.00 50.38 261 ARG A N 1
ATOM 1984 C CA . ARG A 1 261 ? 18.965 5.441 -46.377 1.00 50.38 261 ARG A CA 1
ATOM 1985 C C . ARG A 1 261 ? 19.878 6.534 -46.915 1.00 50.38 261 ARG A C 1
ATOM 1987 O O . ARG A 1 261 ? 19.781 6.894 -48.084 1.00 50.38 261 ARG A O 1
ATOM 1994 N N . SER A 1 262 ? 20.758 7.059 -46.066 1.00 42.62 262 SER A N 1
ATOM 1995 C CA . SER A 1 262 ? 21.812 7.966 -46.516 1.00 42.62 262 SER A CA 1
ATOM 1996 C C . SER A 1 262 ? 22.901 7.149 -47.210 1.00 42.62 262 SER A C 1
ATOM 1998 O O . SER A 1 262 ? 23.820 6.630 -46.577 1.00 42.62 262 SER A O 1
ATOM 2000 N N . GLU A 1 263 ? 22.775 6.981 -48.523 1.00 41.19 263 GLU A N 1
ATOM 2001 C CA . GLU A 1 263 ? 23.866 6.485 -49.355 1.00 41.19 263 GLU A CA 1
ATOM 2002 C C . GLU A 1 263 ? 24.801 7.653 -49.650 1.00 41.19 263 GLU A C 1
ATOM 2004 O O . GLU A 1 263 ? 24.597 8.367 -50.622 1.00 41.19 263 GLU A O 1
ATOM 2009 N N . ASN A 1 264 ? 25.762 7.909 -48.757 1.00 41.44 264 ASN A N 1
ATOM 2010 C CA . ASN A 1 264 ? 27.096 8.421 -49.095 1.00 41.44 264 ASN A CA 1
ATOM 2011 C C . ASN A 1 264 ? 27.864 8.809 -47.828 1.00 41.44 264 ASN A C 1
ATOM 2013 O O . ASN A 1 264 ? 27.809 9.954 -47.385 1.00 41.44 264 ASN A O 1
ATOM 2017 N N . ARG A 1 265 ? 28.638 7.859 -47.289 1.00 40.53 265 ARG A N 1
ATOM 2018 C CA . ARG A 1 265 ? 29.982 8.088 -46.727 1.00 40.53 265 ARG A CA 1
ATOM 2019 C C . ARG A 1 265 ? 30.608 6.736 -46.366 1.00 40.53 265 ARG A C 1
ATOM 2021 O O . ARG A 1 265 ? 30.104 6.068 -45.468 1.00 40.53 265 ARG A O 1
ATOM 2028 N N . PRO A 1 266 ? 31.716 6.328 -47.006 1.00 39.53 266 PRO A N 1
ATOM 2029 C CA . PRO A 1 266 ? 32.287 4.992 -46.825 1.00 39.53 266 PRO A CA 1
ATOM 2030 C C . PRO A 1 266 ? 32.886 4.715 -45.432 1.00 39.53 266 PRO A C 1
ATOM 2032 O O . PRO A 1 266 ? 33.372 3.616 -45.223 1.00 39.53 266 PRO A O 1
ATOM 2035 N N . ASN A 1 267 ? 32.834 5.657 -44.476 1.00 41.31 267 ASN A N 1
ATOM 2036 C CA . ASN A 1 267 ? 33.416 5.504 -43.132 1.00 41.31 267 ASN A CA 1
ATOM 2037 C C . ASN A 1 267 ? 32.592 6.125 -41.977 1.00 41.31 267 ASN A C 1
ATOM 2039 O O . ASN A 1 267 ? 33.114 6.260 -40.873 1.00 41.31 267 ASN A O 1
ATOM 2043 N N . SER A 1 268 ? 31.323 6.507 -42.174 1.00 43.50 268 SER A N 1
ATOM 2044 C CA . SER A 1 268 ? 30.464 6.968 -41.065 1.00 43.50 268 SER A CA 1
ATOM 2045 C C . SER A 1 268 ? 29.361 5.954 -40.791 1.00 43.50 268 SER A C 1
ATOM 2047 O O . SER A 1 268 ? 28.723 5.478 -41.727 1.00 43.50 268 SER A O 1
ATOM 2049 N N . LYS A 1 269 ? 29.139 5.629 -39.510 1.00 45.59 269 LYS A N 1
ATOM 2050 C CA . LYS A 1 269 ? 28.043 4.768 -39.039 1.00 45.59 269 LYS A CA 1
ATOM 2051 C C . LYS A 1 269 ? 26.742 5.163 -39.748 1.00 45.59 269 LYS A C 1
ATOM 2053 O O . LYS A 1 269 ? 26.350 6.323 -39.693 1.00 45.59 269 LYS A O 1
ATOM 2058 N N . SER A 1 270 ? 26.110 4.212 -40.432 1.00 41.94 270 SER A N 1
ATOM 2059 C CA . SER A 1 270 ? 24.916 4.443 -41.245 1.00 41.94 270 SER A CA 1
ATOM 20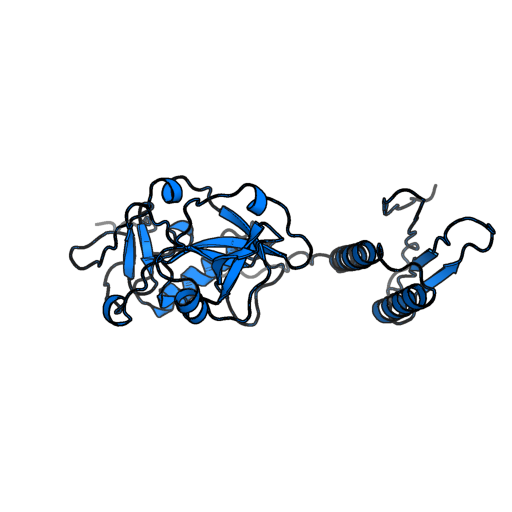60 C C . SER A 1 270 ? 23.812 5.115 -40.425 1.00 41.94 270 SER A C 1
ATOM 2062 O O . SER A 1 270 ? 23.264 4.509 -39.506 1.00 41.94 270 SER A O 1
ATOM 2064 N N . SER A 1 271 ? 23.473 6.362 -40.748 1.00 46.12 271 SER A N 1
ATOM 2065 C CA . SER A 1 271 ? 22.311 7.042 -40.174 1.00 46.12 271 SER A CA 1
ATOM 2066 C C . SER A 1 271 ? 21.058 6.615 -40.942 1.00 46.12 271 SER A C 1
ATOM 2068 O O . SER A 1 271 ? 21.012 6.714 -42.170 1.00 46.12 271 SER A O 1
ATOM 2070 N N . ILE A 1 272 ? 20.046 6.119 -40.231 1.00 47.16 272 ILE A N 1
ATOM 2071 C CA . ILE A 1 272 ? 18.734 5.801 -40.807 1.00 47.16 272 ILE A CA 1
ATOM 2072 C C . ILE A 1 272 ? 17.849 7.032 -40.635 1.00 47.16 272 ILE A C 1
ATOM 2074 O O . ILE A 1 272 ? 17.614 7.465 -39.508 1.00 47.16 272 ILE A O 1
ATOM 2078 N N . LEU A 1 273 ? 17.343 7.578 -41.741 1.00 43.75 273 LEU A N 1
ATOM 2079 C CA . LEU A 1 273 ? 16.339 8.635 -41.718 1.00 43.75 273 LEU A CA 1
ATOM 2080 C C . LEU A 1 273 ? 14.983 7.998 -42.065 1.00 43.75 273 LEU A C 1
ATOM 2082 O O . LEU A 1 273 ? 14.763 7.557 -43.190 1.00 43.75 273 LEU A O 1
ATOM 2086 N N . ALA A 1 274 ? 14.070 7.886 -41.101 1.00 47.47 274 ALA A N 1
ATOM 2087 C CA . ALA A 1 274 ? 12.743 7.317 -41.347 1.00 47.47 274 ALA A CA 1
ATOM 2088 C C . ALA A 1 274 ? 11.716 8.436 -41.571 1.00 47.47 274 ALA A C 1
ATOM 2090 O O . ALA A 1 274 ? 11.499 9.267 -40.690 1.00 47.47 274 ALA A O 1
ATOM 2091 N N . LEU A 1 275 ? 11.061 8.442 -42.736 1.00 41.28 275 LEU A N 1
ATOM 2092 C CA . LEU A 1 275 ? 9.949 9.336 -43.044 1.00 41.28 275 LEU A CA 1
ATOM 2093 C C . LEU A 1 275 ? 8.628 8.584 -42.803 1.00 41.28 275 LEU A C 1
ATOM 2095 O O . LEU A 1 275 ? 8.286 7.642 -43.524 1.00 41.28 275 LEU A O 1
ATOM 2099 N N . ILE A 1 276 ? 7.871 8.982 -41.780 1.00 46.25 276 ILE A N 1
ATOM 2100 C CA . ILE A 1 276 ? 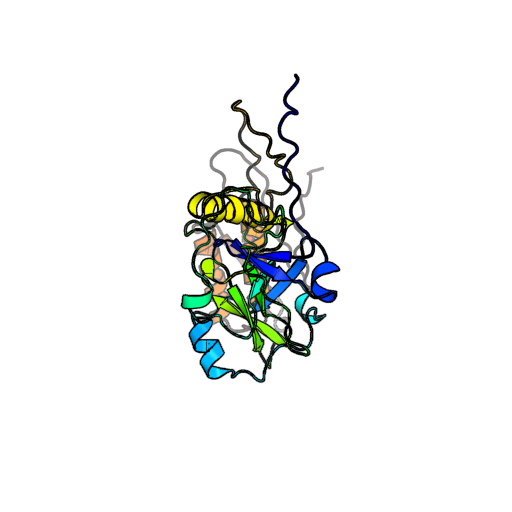6.575 8.365 -41.461 1.00 46.25 276 ILE A CA 1
ATOM 2101 C C . ILE A 1 276 ? 5.471 9.207 -42.100 1.00 46.25 276 ILE A C 1
ATOM 2103 O O . ILE A 1 276 ? 5.198 10.328 -41.669 1.00 46.25 276 ILE A O 1
ATOM 2107 N N . ARG A 1 277 ? 4.819 8.673 -43.139 1.00 37.62 277 ARG A N 1
ATOM 2108 C CA . ARG A 1 277 ? 3.684 9.340 -43.781 1.00 37.62 277 ARG A CA 1
ATOM 2109 C C . ARG A 1 277 ? 2.406 8.928 -43.054 1.00 37.62 277 ARG A C 1
ATOM 2111 O O . ARG A 1 277 ? 1.934 7.810 -43.202 1.00 37.62 277 ARG A O 1
ATOM 2118 N N . TRP A 1 278 ? 1.858 9.829 -42.246 1.00 40.94 278 TRP A N 1
ATOM 2119 C CA . TRP A 1 278 ? 0.621 9.580 -41.506 1.00 40.94 278 TRP A CA 1
ATOM 2120 C C . TRP A 1 278 ? -0.591 9.893 -42.393 1.00 40.94 278 TRP A C 1
ATOM 2122 O O . TRP A 1 278 ? -0.887 11.061 -42.642 1.00 40.94 278 TRP A O 1
ATOM 2132 N N . ALA A 1 279 ? -1.301 8.876 -42.888 1.00 31.78 279 ALA A N 1
ATOM 2133 C CA . ALA A 1 279 ? -2.550 9.077 -43.622 1.00 31.78 279 ALA A CA 1
ATOM 2134 C C . ALA A 1 279 ? -3.751 9.033 -42.661 1.00 31.78 279 ALA A C 1
ATOM 2136 O O . ALA A 1 279 ? -4.164 7.962 -42.220 1.00 31.78 279 ALA A O 1
ATOM 2137 N N . PHE A 1 280 ? -4.352 10.186 -42.357 1.00 37.03 280 PHE A N 1
ATOM 2138 C CA . PHE A 1 280 ? -5.758 10.206 -41.949 1.00 37.03 280 PHE A CA 1
ATOM 2139 C C . PHE A 1 280 ? -6.616 10.254 -43.214 1.00 37.03 280 PHE A C 1
ATOM 2141 O O . PHE A 1 280 ? -6.524 11.192 -44.004 1.00 37.03 280 PHE A O 1
ATOM 2148 N N . ILE A 1 281 ? -7.468 9.246 -43.397 1.00 37.28 281 ILE A N 1
ATOM 2149 C CA . ILE A 1 281 ? -8.578 9.286 -44.353 1.00 37.28 281 ILE A CA 1
ATOM 2150 C C . ILE A 1 281 ? -9.621 10.255 -43.780 1.00 37.28 281 ILE A C 1
ATOM 2152 O O . ILE A 1 281 ? -10.594 9.805 -43.191 1.00 37.28 281 ILE A O 1
ATOM 2156 N N . SER A 1 282 ? -9.376 11.568 -43.865 1.00 33.91 282 SER A N 1
ATOM 2157 C CA . SER A 1 282 ? -10.440 12.592 -43.871 1.00 33.91 282 SER A CA 1
ATOM 2158 C C . SER A 1 282 ? -9.954 14.041 -43.964 1.00 33.91 282 SER A C 1
ATOM 2160 O O . SER A 1 282 ? -10.763 14.872 -44.352 1.00 33.91 282 SER A O 1
ATOM 2162 N N . GLU A 1 283 ? -8.689 14.387 -43.693 1.00 37.06 283 GLU A N 1
ATOM 2163 C CA . GLU A 1 283 ? -8.217 15.778 -43.863 1.00 37.06 283 GLU A CA 1
ATOM 2164 C C . GLU A 1 283 ? -6.737 15.857 -44.280 1.00 37.06 283 GLU A C 1
ATOM 2166 O O . GLU A 1 283 ? -5.902 15.146 -43.711 1.00 37.06 283 GLU A O 1
ATOM 2171 N N . PRO A 1 284 ? -6.371 16.728 -45.243 1.00 38.03 284 PRO A N 1
ATOM 2172 C CA . PRO A 1 284 ? -4.986 16.911 -45.653 1.00 38.03 284 PRO A CA 1
ATOM 2173 C C . PRO A 1 284 ? -4.225 17.693 -44.574 1.00 38.03 284 PRO A C 1
ATOM 2175 O O . PRO A 1 284 ? -4.422 18.894 -44.400 1.00 38.03 284 PRO A O 1
ATOM 2178 N N . ARG A 1 285 ? -3.332 17.015 -43.849 1.00 44.47 285 ARG A N 1
ATOM 2179 C CA . ARG A 1 285 ? -2.341 17.653 -42.967 1.00 44.47 285 ARG A CA 1
ATOM 2180 C C . ARG A 1 285 ? -0.935 17.545 -43.572 1.00 44.47 285 ARG A C 1
ATOM 2182 O O . ARG A 1 285 ? -0.666 16.579 -44.290 1.00 44.47 285 ARG A O 1
ATOM 2189 N N . PRO A 1 286 ? -0.040 18.516 -43.307 1.00 42.12 286 PRO A N 1
ATOM 2190 C CA . PRO A 1 286 ? 1.331 18.473 -43.807 1.00 42.12 286 PRO A CA 1
ATOM 2191 C C . PRO A 1 286 ? 2.109 17.280 -43.217 1.00 42.12 286 PRO A C 1
ATOM 2193 O O . PRO A 1 286 ? 1.808 16.843 -42.102 1.00 42.12 286 PRO A O 1
ATOM 2196 N N . PRO A 1 287 ? 3.095 16.734 -43.954 1.00 44.47 287 PRO A N 1
ATOM 2197 C CA . PRO A 1 287 ? 3.905 15.609 -43.493 1.00 44.47 287 PRO A CA 1
ATOM 2198 C C . PRO A 1 287 ? 4.708 15.970 -42.236 1.00 44.47 287 PRO A C 1
ATOM 2200 O O . PRO A 1 287 ? 5.187 17.094 -42.090 1.00 44.47 287 PRO A O 1
ATOM 2203 N N . LEU A 1 288 ? 4.864 14.997 -41.336 1.00 42.53 288 LEU A N 1
ATOM 2204 C CA . LEU A 1 288 ? 5.727 15.118 -40.164 1.00 42.53 288 LEU A CA 1
ATOM 2205 C C . LEU A 1 288 ? 7.168 14.783 -40.565 1.00 42.53 288 LEU A C 1
ATOM 2207 O O . LEU A 1 288 ? 7.422 13.710 -41.114 1.00 42.53 288 LEU A O 1
ATOM 2211 N N . TRP A 1 289 ? 8.107 15.676 -40.262 1.00 38.97 289 TRP A N 1
ATOM 2212 C CA . TRP A 1 289 ? 9.531 15.453 -40.496 1.00 38.97 289 TRP A CA 1
ATOM 2213 C C . TRP A 1 289 ? 10.214 15.059 -39.187 1.00 38.97 289 TRP A C 1
ATOM 2215 O O . TRP A 1 289 ? 10.084 15.748 -38.177 1.00 38.97 289 TRP A O 1
ATOM 2225 N N . LEU A 1 290 ? 10.940 13.941 -39.207 1.00 40.72 290 LEU A N 1
ATOM 2226 C CA . LEU A 1 290 ? 11.795 13.499 -38.108 1.00 40.72 290 LEU A CA 1
ATOM 2227 C C . LEU A 1 290 ? 13.247 13.687 -38.539 1.00 40.72 290 LEU A C 1
ATOM 2229 O O . LEU A 1 290 ? 13.734 12.988 -39.426 1.00 40.72 290 LEU A O 1
ATOM 2233 N N . HIS A 1 291 ? 13.929 14.646 -37.919 1.00 36.25 291 HIS A N 1
ATOM 2234 C CA . HIS A 1 291 ? 15.350 14.873 -38.143 1.00 36.25 291 HIS A CA 1
ATOM 2235 C C . HIS A 1 291 ? 16.147 14.097 -37.091 1.00 36.25 291 HIS A C 1
ATOM 2237 O O . HIS A 1 291 ? 15.977 14.316 -35.894 1.00 36.25 291 HIS A O 1
ATOM 2243 N N . VAL A 1 292 ? 17.011 13.183 -37.533 1.00 38.31 292 VAL A N 1
ATOM 2244 C CA . VAL A 1 292 ? 17.937 12.450 -36.658 1.00 38.31 292 VAL A CA 1
ATOM 2245 C C . VAL A 1 292 ? 19.347 12.900 -37.023 1.00 38.31 292 VAL A C 1
ATOM 2247 O O . VAL A 1 292 ? 19.936 12.398 -37.976 1.00 38.31 292 VAL A O 1
ATOM 2250 N N . SER A 1 293 ? 19.862 13.911 -36.324 1.00 33.53 293 SER A N 1
ATOM 2251 C CA . SER A 1 293 ? 21.259 14.351 -36.450 1.00 33.53 293 SER A CA 1
ATOM 2252 C C . SER A 1 293 ? 22.130 13.752 -35.343 1.00 33.53 293 SER A C 1
ATOM 2254 O O . SER A 1 293 ? 21.618 13.357 -34.301 1.00 33.53 293 SER A O 1
ATOM 2256 N N . GLU A 1 294 ? 23.446 13.703 -35.574 1.00 35.16 294 GLU A N 1
ATOM 2257 C CA . GLU A 1 294 ? 24.484 12.977 -34.811 1.00 35.16 294 GLU A CA 1
ATOM 2258 C C . GLU A 1 294 ? 24.671 13.346 -33.318 1.00 35.16 294 GLU A C 1
ATOM 2260 O O . GLU A 1 294 ? 25.645 12.932 -32.696 1.00 35.16 294 GLU A O 1
ATOM 2265 N N . ILE A 1 295 ? 23.732 14.050 -32.689 1.00 31.42 295 ILE A N 1
ATOM 2266 C CA . ILE A 1 295 ? 23.644 14.178 -31.232 1.00 31.42 295 ILE A CA 1
ATOM 2267 C C . ILE A 1 295 ? 22.175 13.998 -30.840 1.00 31.42 295 ILE A C 1
ATOM 2269 O O . ILE A 1 295 ? 21.296 14.685 -31.350 1.00 31.42 295 ILE A O 1
ATOM 2273 N N . TRP A 1 296 ? 21.947 13.033 -29.950 1.00 39.47 296 TRP A N 1
ATOM 2274 C CA . TRP A 1 296 ? 20.689 12.458 -29.465 1.00 39.47 296 TRP A CA 1
ATOM 2275 C C . TRP A 1 296 ? 19.599 13.459 -29.039 1.00 39.47 296 TRP A C 1
ATOM 2277 O O . TRP A 1 296 ? 19.291 13.608 -27.856 1.00 39.47 296 TRP A O 1
ATOM 2287 N N . GLN A 1 297 ? 18.950 14.103 -30.006 1.00 29.36 297 GLN A N 1
ATOM 2288 C CA . GLN A 1 297 ? 17.737 14.883 -29.795 1.00 29.36 297 GLN A CA 1
ATOM 2289 C C . GLN A 1 297 ? 16.753 14.616 -30.935 1.00 29.36 297 GLN A C 1
ATOM 2291 O O . GLN A 1 297 ? 17.033 14.898 -32.094 1.00 29.36 297 GLN A O 1
ATOM 2296 N N . ILE A 1 298 ? 15.589 14.061 -30.591 1.00 35.66 298 ILE A N 1
ATOM 2297 C CA . ILE A 1 298 ? 14.436 14.011 -31.492 1.00 35.66 298 ILE A CA 1
ATOM 2298 C C . ILE A 1 298 ? 13.683 15.325 -31.294 1.00 35.66 298 ILE A C 1
ATOM 2300 O O . ILE A 1 298 ? 13.045 15.525 -30.259 1.00 35.66 298 ILE A O 1
ATOM 2304 N N . SER A 1 299 ? 13.768 16.228 -32.265 1.00 34.34 299 SER A N 1
ATOM 2305 C CA . SER A 1 299 ? 12.974 17.458 -32.310 1.00 34.34 299 SER A CA 1
ATOM 2306 C C . SER A 1 299 ? 11.843 17.297 -33.324 1.00 34.34 299 SER A C 1
ATOM 2308 O O . SER A 1 299 ? 12.072 17.006 -34.495 1.00 34.34 299 SER A O 1
ATOM 2310 N N . ILE A 1 300 ? 10.605 17.485 -32.864 1.00 35.62 300 ILE A N 1
ATOM 2311 C CA . ILE A 1 300 ? 9.420 17.540 -33.725 1.00 35.62 300 ILE A CA 1
ATOM 2312 C C . ILE A 1 300 ? 9.218 19.007 -34.105 1.00 35.62 300 ILE A C 1
ATOM 2314 O O . ILE A 1 300 ? 8.768 19.808 -33.287 1.00 35.62 300 ILE A O 1
ATOM 2318 N N . GLY A 1 301 ? 9.588 19.368 -35.332 1.00 33.31 301 GLY A N 1
ATOM 2319 C CA . GLY A 1 301 ? 9.322 20.690 -35.892 1.00 33.31 301 GLY A CA 1
ATOM 2320 C C . GLY A 1 301 ? 8.014 20.702 -36.681 1.00 33.31 301 GLY A C 1
ATOM 2321 O O . GLY A 1 301 ? 7.742 19.786 -37.455 1.00 33.31 301 GLY A O 1
ATOM 2322 N N . ARG A 1 302 ? 7.210 21.756 -36.514 1.00 34.53 302 ARG A N 1
ATOM 2323 C CA . ARG A 1 302 ? 6.238 22.179 -37.530 1.00 34.53 302 ARG A CA 1
ATOM 2324 C C . ARG A 1 302 ? 6.843 23.378 -38.242 1.00 34.53 302 ARG A C 1
ATOM 2326 O O . ARG A 1 302 ? 7.044 24.406 -37.605 1.00 34.53 302 ARG A O 1
ATOM 2333 N N . GLU A 1 303 ? 7.114 23.260 -39.533 1.00 31.28 303 GLU A N 1
ATOM 2334 C CA . GLU A 1 303 ? 7.333 24.448 -40.351 1.00 31.28 303 GLU A CA 1
ATOM 2335 C C . GLU A 1 303 ? 5.965 25.017 -40.732 1.00 31.28 303 GLU A C 1
ATOM 2337 O O . GLU A 1 303 ? 5.145 24.342 -41.359 1.00 31.28 303 GLU A O 1
ATOM 2342 N N . CYS A 1 304 ? 5.692 26.248 -40.300 1.00 26.94 304 CYS A N 1
ATOM 2343 C CA . CYS A 1 304 ? 4.631 27.041 -40.907 1.00 26.94 304 CYS A CA 1
ATOM 2344 C C . CYS A 1 304 ? 5.160 27.559 -42.249 1.00 26.94 304 CYS A C 1
ATOM 2346 O O . CYS A 1 304 ? 6.259 28.117 -42.266 1.00 26.94 304 CYS A O 1
ATOM 2348 N N . PRO A 1 305 ? 4.417 27.400 -43.355 1.00 30.31 305 PRO A N 1
ATOM 2349 C CA . PRO A 1 305 ? 4.842 27.954 -44.628 1.00 30.31 305 PRO A CA 1
ATOM 2350 C C . PRO A 1 305 ? 4.800 29.486 -44.562 1.00 30.31 305 PRO A C 1
ATOM 2352 O O . PRO A 1 305 ? 3.807 30.062 -44.109 1.00 30.31 305 PRO A O 1
ATOM 2355 N N . SER A 1 306 ? 5.874 30.120 -45.027 1.00 36.75 306 SER A N 1
ATOM 2356 C CA . SER A 1 306 ? 5.885 31.498 -45.527 1.00 36.75 306 SER A CA 1
ATOM 2357 C C . SER A 1 306 ? 5.970 31.472 -47.043 1.00 36.75 306 SER A C 1
ATOM 2359 O O . SER A 1 306 ? 6.856 30.728 -47.526 1.00 36.75 306 SER A O 1
#

Sequence (306 aa):
MNASPFGAAVQLQDYAFTVGGVAYRLDDCLKQRPTPMLVTASSPSSTSWTARLEEVGSDKAPTNFSRPEEQGNPGYGQARYVVVGVVPFSLPSDQELGATKSRHGVGTSITPTTKVRSPVPGKLPLRVVAPITNEHPKGGLKLYALTDMNPTTRLCNAHIIGQDVVFYFAEYRTGATNISNRRREWNERIMVRSVIGQEDRPYWGTGISVPPSPVCSREESFANELRILTSSLDMIPSAEGIKQVEGLLAKATGGQTIILRSENRPNSKSSILALIRWAFISEPRPPLWLHVSEIWQISIGRECPS